Protein AF-A0A3B1CJ44-F1 (afdb_monomer)

InterPro domains:
  IPR013783 Immunoglobulin-like fold [G3DSA:2.60.40.10] (118-222)
  IPR044060 Bacterial repeat domain [PF18998] (44-96)

Mean predicted aligned error: 12.23 Å

Structure (mmCIF, N/CA/C/O backbone):
data_AF-A0A3B1CJ44-F1
#
_entry.id   AF-A0A3B1CJ44-F1
#
loop_
_atom_site.group_PDB
_atom_site.id
_atom_site.type_symbol
_atom_site.label_atom_id
_atom_site.label_alt_id
_atom_site.label_comp_id
_atom_site.label_asym_id
_atom_site.label_entity_id
_atom_site.label_seq_id
_atom_site.pdbx_PDB_ins_code
_atom_site.Cartn_x
_atom_site.Cartn_y
_atom_site.Cartn_z
_atom_site.occupancy
_atom_site.B_iso_or_equiv
_atom_site.auth_seq_id
_atom_site.auth_comp_id
_atom_site.auth_asym_id
_atom_site.auth_atom_id
_atom_site.pdbx_PDB_model_num
ATOM 1 N N . GLN A 1 1 ? -33.965 -3.653 59.879 1.00 39.56 1 GLN A N 1
ATOM 2 C CA . GLN A 1 1 ? -32.856 -4.082 59.003 1.00 39.56 1 GLN A CA 1
ATOM 3 C C . GLN A 1 1 ? -33.284 -3.795 57.573 1.00 39.56 1 GLN A C 1
ATOM 5 O O . GLN A 1 1 ? -34.160 -4.483 57.075 1.00 39.56 1 GLN A O 1
ATOM 10 N N . SER A 1 2 ? -32.784 -2.712 56.972 1.00 43.62 2 SER A N 1
ATOM 11 C CA . SER A 1 2 ? -33.060 -2.394 55.565 1.00 43.62 2 SER A CA 1
ATOM 12 C C . SER A 1 2 ? -31.973 -3.060 54.728 1.00 43.62 2 SER A C 1
ATOM 14 O O . SER A 1 2 ? -30.803 -2.689 54.828 1.00 43.62 2 SER A O 1
ATOM 16 N N . GLY A 1 3 ? -32.342 -4.124 54.016 1.00 46.47 3 GLY A N 1
ATOM 17 C CA . GLY A 1 3 ? -31.442 -4.881 53.154 1.00 46.47 3 GLY A CA 1
ATOM 18 C C . GLY A 1 3 ? -31.042 -4.044 51.945 1.00 46.47 3 GLY A C 1
ATOM 19 O O . GLY A 1 3 ? -31.885 -3.639 51.149 1.00 46.47 3 GLY A O 1
ATOM 20 N N . ARG A 1 4 ? -29.743 -3.778 51.817 1.00 55.06 4 ARG A N 1
ATOM 21 C CA . ARG A 1 4 ? -29.135 -3.150 50.646 1.00 55.06 4 ARG A CA 1
ATOM 22 C C . ARG A 1 4 ? -29.151 -4.173 49.509 1.00 55.06 4 ARG A C 1
ATOM 24 O O . ARG A 1 4 ? -28.394 -5.137 49.547 1.00 55.06 4 ARG A O 1
ATOM 31 N N . VAL A 1 5 ? -30.016 -3.976 48.518 1.00 53.38 5 VAL A N 1
ATOM 32 C CA . VAL A 1 5 ? -29.935 -4.704 47.247 1.00 53.38 5 VAL A CA 1
ATOM 33 C C . VAL A 1 5 ? -28.722 -4.154 46.501 1.00 53.38 5 VAL A C 1
ATOM 35 O O . VAL A 1 5 ? -28.763 -3.061 45.943 1.00 53.38 5 VAL A O 1
ATOM 38 N N . THR A 1 6 ? -27.605 -4.873 46.541 1.00 46.94 6 THR A N 1
ATOM 39 C CA . THR A 1 6 ? -26.512 -4.682 45.585 1.00 46.94 6 THR A CA 1
ATOM 40 C C . THR A 1 6 ? -26.915 -5.367 44.286 1.00 46.94 6 THR A C 1
ATOM 42 O O . THR A 1 6 ? -26.802 -6.584 44.170 1.00 46.94 6 THR A O 1
ATOM 45 N N . ALA A 1 7 ? -27.416 -4.593 43.323 1.00 52.25 7 ALA A N 1
ATOM 46 C CA . ALA A 1 7 ? -27.489 -5.044 41.942 1.00 52.25 7 ALA A CA 1
ATOM 47 C C . ALA A 1 7 ? -26.049 -5.210 41.434 1.00 52.25 7 ALA A C 1
ATOM 49 O O . ALA A 1 7 ? -25.320 -4.228 41.302 1.00 52.25 7 ALA A O 1
ATOM 50 N N . SER A 1 8 ? -25.613 -6.449 41.201 1.00 56.91 8 SER A N 1
ATOM 51 C CA . SER A 1 8 ? -24.412 -6.700 40.410 1.00 56.91 8 SER A CA 1
ATOM 52 C C . SER A 1 8 ? -24.782 -6.473 38.948 1.00 56.91 8 SER A C 1
ATOM 54 O O . SER A 1 8 ? -25.264 -7.384 38.275 1.00 56.91 8 SER A O 1
ATOM 56 N N . SER A 1 9 ? -24.611 -5.246 38.466 1.00 55.91 9 SER A N 1
ATOM 57 C CA . SER A 1 9 ? -24.587 -4.990 37.029 1.00 55.91 9 SER A CA 1
ATOM 58 C C . SER A 1 9 ? -23.389 -5.750 36.468 1.00 55.91 9 SER A C 1
ATOM 60 O O . SER A 1 9 ? -22.251 -5.315 36.627 1.00 55.91 9 SER A O 1
ATOM 62 N N . GLY A 1 10 ? -23.624 -6.932 35.897 1.00 60.50 10 GLY A N 1
ATOM 63 C CA . GLY A 1 10 ? -22.617 -7.604 35.088 1.00 60.50 10 GLY A CA 1
ATOM 64 C C . GLY A 1 10 ? -22.357 -6.715 33.882 1.00 60.50 10 GLY A C 1
ATOM 65 O O . GLY A 1 10 ? -23.207 -6.615 33.006 1.00 60.50 10 GLY A O 1
ATOM 66 N N . SER A 1 11 ? -21.241 -5.992 33.883 1.00 74.62 11 SER A N 1
ATOM 67 C CA . SER A 1 11 ? -20.819 -5.207 32.730 1.00 74.62 11 SER A CA 1
ATOM 68 C C . SER A 1 11 ? -20.394 -6.177 31.631 1.00 74.62 11 SER A C 1
ATOM 70 O O . SER A 1 11 ? -19.343 -6.809 31.753 1.00 74.62 11 SER A O 1
ATOM 72 N N . THR A 1 12 ? -21.214 -6.323 30.591 1.00 92.56 12 THR A N 1
ATOM 73 C CA . THR A 1 12 ? -20.809 -7.006 29.358 1.00 92.56 12 THR A CA 1
ATOM 74 C C . THR A 1 12 ? -19.653 -6.231 28.732 1.00 92.56 12 THR A C 1
ATOM 76 O O . THR A 1 12 ? -19.634 -4.999 28.769 1.00 92.56 12 THR A O 1
ATOM 79 N N . SER A 1 13 ? -18.664 -6.941 28.203 1.00 95.31 13 SER A N 1
ATOM 80 C CA . SER A 1 13 ? -17.497 -6.350 27.563 1.00 95.31 13 SER A CA 1
ATOM 81 C C . SER A 1 13 ? -17.097 -7.151 26.334 1.00 95.31 13 SER A C 1
ATOM 83 O O . SER A 1 13 ? -17.364 -8.352 26.253 1.00 95.31 13 SER A O 1
ATOM 85 N N . HIS A 1 14 ? -16.449 -6.475 25.390 1.00 97.62 14 HIS A N 1
ATOM 86 C CA . HIS A 1 14 ? -16.033 -7.052 24.120 1.00 97.62 14 HIS A CA 1
ATOM 87 C C . HIS A 1 14 ? -14.561 -6.788 23.847 1.00 97.62 14 HIS A C 1
ATOM 89 O O . HIS A 1 14 ? -14.002 -5.777 24.279 1.00 97.62 14 HIS A O 1
ATOM 95 N N . THR A 1 15 ? -13.937 -7.710 23.122 1.00 98.00 15 THR A N 1
ATOM 96 C CA . THR A 1 15 ? -12.524 -7.628 22.754 1.00 98.00 15 THR A CA 1
ATOM 97 C C . THR A 1 15 ? -12.365 -6.971 21.390 1.00 98.00 15 THR A C 1
ATOM 99 O O . THR A 1 15 ? -13.016 -7.362 20.425 1.00 98.00 15 THR A O 1
ATOM 102 N N . LEU A 1 16 ? -11.458 -6.002 21.327 1.00 98.12 16 LEU A N 1
ATOM 103 C CA . LEU A 1 16 ? -10.920 -5.432 20.101 1.00 98.12 16 LEU A CA 1
ATOM 104 C C . LEU A 1 16 ? -9.515 -5.998 19.881 1.00 98.12 16 LEU A C 1
ATOM 106 O O . LEU A 1 16 ? -8.697 -6.003 20.810 1.00 98.12 16 LEU A O 1
ATOM 110 N N . VAL A 1 17 ? -9.230 -6.459 18.665 1.00 97.81 17 VAL A N 1
ATOM 111 C CA . VAL A 1 17 ? -7.896 -6.901 18.240 1.00 97.81 17 VAL A CA 1
ATOM 112 C C . VAL A 1 17 ? -7.436 -6.081 17.044 1.00 97.81 17 VAL A C 1
ATOM 114 O O . VAL A 1 17 ? -8.192 -5.846 16.106 1.00 97.81 17 VAL A O 1
ATOM 117 N N . VAL A 1 18 ? -6.178 -5.648 17.084 1.00 95.44 18 VAL A N 1
ATOM 118 C CA . VAL A 1 18 ? -5.533 -4.888 16.017 1.00 95.44 18 VAL A CA 1
ATOM 119 C C . VAL A 1 18 ? -4.382 -5.703 15.444 1.00 95.44 18 VAL A C 1
ATOM 121 O O . VAL A 1 18 ? -3.447 -6.065 16.161 1.00 95.44 18 VAL A O 1
ATOM 124 N N . TYR A 1 19 ? -4.421 -5.956 14.139 1.00 89.00 19 TYR A N 1
ATOM 125 C CA . TYR A 1 19 ? -3.345 -6.629 13.415 1.00 89.00 19 TYR A CA 1
ATOM 126 C C . TYR A 1 19 ? -2.570 -5.599 12.600 1.00 89.00 19 TYR A C 1
ATOM 128 O O . TYR A 1 19 ? -3.164 -4.761 11.939 1.00 89.00 19 TYR A O 1
ATOM 136 N N . LYS A 1 20 ? -1.238 -5.636 12.619 1.00 83.88 20 LYS A N 1
ATOM 137 C CA . LYS A 1 20 ? -0.429 -4.820 11.700 1.00 83.88 20 LYS A CA 1
ATOM 138 C C . LYS A 1 20 ? -0.019 -5.682 10.512 1.00 83.88 20 LYS A C 1
ATOM 140 O O . LYS A 1 20 ? 0.587 -6.729 10.719 1.00 83.88 20 LYS A O 1
ATOM 145 N N . THR A 1 21 ? -0.330 -5.234 9.305 1.00 75.19 21 THR A N 1
ATOM 146 C CA . THR A 1 21 ? -0.076 -5.920 8.027 1.00 75.19 21 THR A CA 1
ATOM 147 C C . THR A 1 21 ? 0.657 -4.972 7.057 1.00 75.19 21 THR A C 1
ATOM 149 O O . THR A 1 21 ? 0.839 -3.791 7.365 1.00 75.19 21 THR A O 1
ATOM 152 N N . GLY A 1 22 ? 1.153 -5.466 5.915 1.00 67.56 22 GLY A N 1
ATOM 153 C CA . GLY A 1 22 ? 1.905 -4.656 4.937 1.00 67.56 22 GLY A CA 1
ATOM 154 C C . GLY A 1 22 ? 3.070 -5.398 4.272 1.00 67.56 22 GLY A C 1
ATOM 155 O O . GLY A 1 22 ? 3.172 -6.616 4.413 1.00 67.56 22 GLY A O 1
ATOM 156 N N . ALA A 1 23 ? 3.932 -4.667 3.554 1.00 59.03 23 ALA A N 1
ATOM 157 C CA . ALA A 1 23 ? 5.157 -5.205 2.939 1.00 59.03 23 ALA A CA 1
ATOM 158 C C . ALA A 1 23 ? 6.295 -5.398 3.960 1.00 59.03 23 ALA A C 1
ATOM 160 O O . ALA A 1 23 ? 6.280 -4.787 5.030 1.00 59.03 23 ALA A O 1
ATOM 161 N N . ASP A 1 24 ? 7.268 -6.250 3.619 1.00 55.50 24 ASP A N 1
ATOM 162 C CA . ASP A 1 24 ? 8.391 -6.640 4.481 1.00 55.50 24 ASP A CA 1
ATOM 163 C C . ASP A 1 24 ? 9.300 -5.444 4.861 1.00 55.50 24 ASP A C 1
ATOM 165 O O . ASP A 1 24 ? 9.643 -4.644 3.987 1.00 55.50 24 ASP A O 1
ATOM 169 N N . PRO A 1 25 ? 9.710 -5.314 6.139 1.00 52.69 25 PRO A N 1
ATOM 170 C CA . PRO A 1 25 ? 9.218 -6.073 7.284 1.00 52.69 25 PRO A CA 1
ATOM 171 C C . PRO A 1 25 ? 7.948 -5.420 7.827 1.00 52.69 25 PRO A C 1
ATOM 173 O O . PRO A 1 25 ? 7.979 -4.385 8.505 1.00 52.69 25 PRO A O 1
ATOM 176 N N . ALA A 1 26 ? 6.812 -6.068 7.561 1.00 56.41 26 ALA A N 1
ATOM 177 C CA . ALA A 1 26 ? 5.507 -5.680 8.069 1.00 56.41 26 ALA A CA 1
ATOM 178 C C . ALA A 1 26 ? 5.573 -5.689 9.596 1.00 56.41 26 ALA A C 1
ATOM 180 O O . ALA A 1 26 ? 5.629 -6.741 10.233 1.00 56.41 26 ALA A O 1
ATOM 181 N N . GLY A 1 27 ? 5.664 -4.511 10.211 1.00 57.25 27 GLY A N 1
ATOM 182 C CA . GLY A 1 27 ? 6.077 -4.515 11.609 1.00 57.25 27 GLY A CA 1
ATOM 183 C C . GLY A 1 27 ? 6.256 -3.181 12.299 1.00 57.25 27 GLY A C 1
ATOM 184 O O . GLY A 1 27 ? 6.140 -3.167 13.523 1.00 57.25 27 GLY A O 1
ATOM 185 N N . MET A 1 28 ? 6.455 -2.066 11.592 1.00 65.69 28 MET A N 1
ATOM 186 C CA . MET A 1 28 ? 7.045 -0.898 12.258 1.00 65.69 28 MET A CA 1
ATOM 187 C C . MET A 1 28 ? 6.182 0.372 12.395 1.00 65.69 28 MET A C 1
ATOM 189 O O . MET A 1 28 ? 6.685 1.360 12.923 1.00 65.69 28 MET A O 1
ATOM 193 N N . GLY A 1 29 ? 4.899 0.349 12.018 1.00 74.69 29 GLY A N 1
ATOM 194 C CA . GLY A 1 29 ? 3.916 1.402 12.337 1.00 74.69 29 GLY A CA 1
ATOM 195 C C . GLY A 1 29 ? 3.380 1.344 13.779 1.00 74.69 29 GLY A C 1
ATOM 196 O O . GLY A 1 29 ? 3.477 0.300 14.434 1.00 74.69 29 GLY A O 1
ATOM 197 N N . TYR A 1 30 ? 2.781 2.438 14.267 1.00 89.75 30 TYR A N 1
ATOM 198 C CA . TYR A 1 30 ? 2.200 2.523 15.616 1.00 89.75 30 TYR A CA 1
ATOM 199 C C . TYR A 1 30 ? 0.690 2.773 15.570 1.00 89.75 30 TYR A C 1
ATOM 201 O O . TYR A 1 30 ? 0.230 3.641 14.832 1.00 89.75 30 TYR A O 1
ATOM 209 N N . VAL A 1 31 ? -0.080 2.034 16.374 1.00 94.38 31 VAL A N 1
ATOM 210 C CA . VAL A 1 31 ? -1.541 2.195 16.488 1.00 94.38 31 VAL A CA 1
ATOM 211 C C . VAL A 1 31 ? -1.932 2.313 17.954 1.00 94.38 31 VAL A C 1
ATOM 213 O O . VAL A 1 31 ? -1.477 1.518 18.774 1.00 94.38 31 VAL A O 1
ATOM 216 N N . TYR A 1 32 ? -2.787 3.275 18.288 1.00 96.62 32 TYR A N 1
ATOM 217 C CA . TYR A 1 32 ? -3.292 3.474 19.648 1.00 96.62 32 TYR A CA 1
ATOM 218 C C . TYR A 1 32 ? -4.785 3.796 19.664 1.00 96.62 32 TYR A C 1
ATOM 220 O O . TYR A 1 32 ? -5.337 4.171 18.632 1.00 96.62 32 TYR A O 1
ATOM 228 N N . SER A 1 33 ? -5.430 3.648 20.826 1.00 98.06 33 SER A N 1
ATOM 229 C CA . SER A 1 33 ? -6.864 3.915 20.995 1.00 98.06 33 SER A CA 1
ATOM 230 C C . SER A 1 33 ? -7.200 4.982 22.039 1.00 98.06 33 SER A C 1
ATOM 232 O O . SER A 1 33 ? -6.456 5.187 23.000 1.00 98.06 33 SER A O 1
ATOM 234 N N . GLU A 1 34 ? -8.387 5.572 21.899 1.00 97.62 34 GLU A N 1
ATOM 235 C CA . GLU A 1 34 ? -9.104 6.335 22.925 1.00 97.62 34 GLU A CA 1
ATOM 236 C C . GLU A 1 34 ? -10.543 5.788 23.066 1.00 97.62 34 GLU A C 1
ATOM 238 O O . GLU A 1 34 ? -11.263 5.791 22.071 1.00 97.62 34 GLU A O 1
ATOM 243 N N . PRO A 1 35 ? -10.991 5.317 24.252 1.00 97.75 35 PRO A N 1
ATOM 244 C CA . PRO A 1 35 ? -10.241 5.171 25.501 1.00 97.75 35 PRO A CA 1
ATOM 245 C C . PRO A 1 35 ? -8.977 4.310 25.367 1.00 97.75 35 PRO A C 1
ATOM 247 O O . PRO A 1 35 ? -8.865 3.460 24.482 1.00 97.75 35 PRO A O 1
ATOM 250 N N . ALA A 1 36 ? -8.009 4.548 26.254 1.00 97.38 36 ALA A N 1
ATOM 251 C CA . ALA A 1 36 ? -6.733 3.844 26.223 1.00 97.38 36 ALA A CA 1
ATOM 252 C C . ALA A 1 36 ? -6.927 2.334 26.442 1.00 97.38 36 ALA A C 1
ATOM 254 O O . ALA A 1 36 ? -7.598 1.910 27.382 1.00 97.38 36 ALA A O 1
ATOM 255 N N . GLY A 1 37 ? -6.303 1.532 25.583 1.00 95.88 37 GLY A N 1
ATOM 256 C CA . GLY A 1 37 ? -6.328 0.070 25.655 1.00 95.88 37 GLY A CA 1
ATOM 257 C C . GLY A 1 37 ? -5.464 -0.570 24.572 1.00 95.88 37 GLY A C 1
ATOM 258 O O . GLY A 1 37 ? -4.745 -1.527 24.846 1.00 95.88 37 GLY A O 1
ATOM 259 N N . ILE A 1 38 ? -5.449 0.019 23.374 1.00 97.88 38 ILE A N 1
ATOM 260 C CA . ILE A 1 38 ? -4.556 -0.360 22.278 1.00 97.88 38 ILE A CA 1
ATOM 261 C C . ILE A 1 38 ? -3.319 0.548 22.263 1.00 97.88 38 ILE A C 1
ATOM 263 O O . ILE A 1 38 ? -3.419 1.765 22.412 1.00 97.88 38 ILE A O 1
ATOM 267 N N . SER A 1 39 ? -2.150 -0.062 22.073 1.00 95.50 39 SER A N 1
ATOM 268 C CA . SER A 1 39 ? -0.835 0.567 21.893 1.00 95.50 39 SER A CA 1
ATOM 269 C C . SER A 1 39 ? 0.081 -0.403 21.125 1.00 95.50 39 SER A C 1
ATOM 271 O O . SER A 1 39 ? 1.057 -0.926 21.664 1.00 95.50 39 SER A O 1
ATOM 273 N N . CYS A 1 40 ? -0.274 -0.732 19.882 1.00 92.00 40 CYS A N 1
ATOM 274 C CA . CYS A 1 40 ? 0.497 -1.608 18.995 1.00 92.00 40 CYS A CA 1
ATOM 275 C C . CYS A 1 40 ? 1.786 -0.927 18.525 1.00 92.00 40 CYS A C 1
ATOM 277 O O . CYS A 1 40 ? 1.706 0.201 18.042 1.00 92.00 40 CYS A O 1
ATOM 279 N N . PRO A 1 41 ? 2.957 -1.597 18.569 1.00 88.50 41 PRO A N 1
ATOM 280 C CA . PRO A 1 41 ? 3.152 -3.053 18.668 1.00 88.50 41 PRO A CA 1
ATOM 281 C C . PRO A 1 41 ? 3.139 -3.666 20.083 1.00 88.50 41 PRO A C 1
ATOM 283 O O . PRO A 1 41 ? 3.288 -4.876 20.193 1.00 88.50 41 PRO A O 1
ATOM 286 N N . GLY A 1 42 ? 2.985 -2.885 21.153 1.00 90.88 42 GLY A N 1
ATOM 287 C CA . GLY A 1 42 ? 2.991 -3.395 22.530 1.00 90.88 42 GLY A CA 1
ATOM 288 C C . GLY A 1 42 ? 1.712 -4.148 22.915 1.00 90.88 42 GLY A C 1
ATOM 289 O O . GLY A 1 42 ? 1.730 -5.360 23.097 1.00 90.88 42 GLY A O 1
ATOM 290 N N . ALA A 1 43 ? 0.598 -3.428 23.053 1.00 95.06 43 ALA A N 1
ATOM 291 C CA . ALA A 1 43 ? -0.705 -3.993 23.405 1.00 95.06 43 ALA A CA 1
ATOM 292 C C . ALA A 1 43 ? -1.653 -3.913 22.202 1.00 95.06 43 ALA A C 1
ATOM 294 O O . ALA A 1 43 ? -2.218 -2.860 21.923 1.00 95.06 43 ALA A O 1
ATOM 295 N N . CYS A 1 44 ? -1.809 -5.022 21.478 1.00 95.56 44 CYS A N 1
ATOM 296 C CA . CYS A 1 44 ? -2.648 -5.101 20.276 1.00 95.56 44 CYS A CA 1
ATOM 297 C C . CYS A 1 44 ? -4.028 -5.714 20.496 1.00 95.56 44 CYS A C 1
ATOM 299 O O . CYS A 1 44 ? -4.774 -5.933 19.547 1.00 95.56 44 CYS A O 1
ATOM 301 N N . SER A 1 45 ? -4.379 -5.986 21.746 1.00 97.69 45 SER A N 1
ATOM 302 C CA . SER A 1 45 ? -5.700 -6.458 22.118 1.00 97.69 45 SER A CA 1
ATOM 303 C C . SER A 1 45 ? -6.102 -5.834 23.442 1.00 97.69 45 SER A C 1
ATOM 305 O O . SER A 1 45 ? -5.284 -5.743 24.361 1.00 97.69 45 SER A O 1
ATOM 307 N N . ALA A 1 46 ? -7.353 -5.398 23.525 1.00 97.88 46 ALA A N 1
ATOM 308 C CA . ALA A 1 46 ? -7.934 -4.850 24.736 1.00 97.88 46 ALA A CA 1
ATOM 309 C C . ALA A 1 46 ? -9.431 -5.144 24.802 1.00 97.88 46 ALA A C 1
ATOM 311 O O . ALA A 1 46 ? -10.086 -5.373 23.785 1.00 97.88 46 ALA A O 1
ATOM 312 N N . THR A 1 47 ? -9.965 -5.122 26.019 1.00 97.88 47 THR A N 1
ATOM 313 C CA . THR A 1 47 ? -11.386 -5.335 26.283 1.00 97.88 47 THR A CA 1
ATOM 314 C C . THR A 1 47 ? -12.013 -4.030 26.748 1.00 97.88 47 THR A C 1
ATOM 316 O O . THR A 1 47 ? -11.514 -3.392 27.675 1.00 97.88 47 THR A O 1
ATOM 319 N N . PHE A 1 48 ? -13.125 -3.662 26.124 1.00 96.88 48 PHE A N 1
ATOM 320 C CA . PHE A 1 48 ? -13.887 -2.448 26.409 1.00 96.88 48 PHE A CA 1
ATOM 321 C C . PHE A 1 48 ? -15.319 -2.822 26.801 1.00 96.88 48 PHE A C 1
ATOM 323 O O . PHE A 1 48 ? -15.803 -3.893 26.436 1.00 96.88 48 PHE A O 1
ATOM 330 N N . ALA A 1 49 ? -15.999 -1.977 27.577 1.00 97.38 49 ALA A N 1
ATOM 331 C CA . ALA A 1 49 ? -17.385 -2.242 27.961 1.00 97.38 49 ALA A CA 1
ATOM 332 C C . ALA A 1 49 ? -18.310 -2.197 26.733 1.00 97.38 49 ALA A C 1
ATOM 334 O O . ALA A 1 49 ? -18.051 -1.448 25.789 1.00 97.38 49 ALA A O 1
ATOM 335 N N . ASP A 1 50 ? -19.390 -2.971 26.762 1.00 97.00 50 ASP A N 1
ATOM 336 C CA . ASP A 1 50 ? -20.438 -2.931 25.742 1.00 97.00 50 ASP A CA 1
ATOM 337 C C . ASP A 1 50 ? -20.962 -1.501 25.522 1.00 97.00 50 ASP A C 1
ATOM 339 O O . ASP A 1 50 ? -21.169 -0.745 26.475 1.00 97.00 50 ASP A O 1
ATOM 343 N N . GLY A 1 51 ? -21.097 -1.111 24.255 1.00 96.38 51 GLY A N 1
ATOM 344 C CA . GLY A 1 51 ? -21.481 0.233 23.829 1.00 96.38 51 GLY A CA 1
ATOM 345 C C . GLY A 1 51 ? -20.380 1.292 23.930 1.00 96.38 51 GLY A C 1
ATOM 346 O O . GLY A 1 51 ? -20.638 2.447 23.598 1.00 96.38 51 GLY A O 1
ATOM 347 N N . THR A 1 52 ? -19.161 0.952 24.369 1.00 97.69 52 THR A N 1
ATOM 348 C CA . THR A 1 52 ? -18.054 1.926 24.392 1.00 97.69 52 THR A CA 1
ATOM 349 C C . THR A 1 52 ? -17.676 2.323 22.972 1.00 97.69 52 THR A C 1
ATOM 351 O O . THR A 1 52 ? -17.417 1.461 22.137 1.00 97.69 52 THR A O 1
ATOM 354 N N . GLU A 1 53 ? -17.587 3.622 22.710 1.00 98.06 53 GLU A N 1
ATOM 355 C CA . GLU A 1 53 ? -16.997 4.132 21.476 1.00 98.06 53 GLU A CA 1
ATOM 356 C C . GLU A 1 53 ? -15.468 4.164 21.610 1.00 98.06 53 GLU A C 1
ATOM 358 O O . GLU A 1 53 ? -14.937 4.734 22.564 1.00 98.06 53 GLU A O 1
ATOM 363 N N . VAL A 1 54 ? -14.764 3.518 20.682 1.00 98.25 54 VAL A N 1
ATOM 364 C CA . VAL A 1 54 ? -13.303 3.419 20.636 1.00 98.25 54 VAL A CA 1
ATOM 365 C C . VAL A 1 54 ? -12.808 4.045 19.340 1.00 98.25 54 VAL A C 1
ATOM 367 O O . VAL A 1 54 ? -13.148 3.589 18.252 1.00 98.25 54 VAL A O 1
ATOM 370 N N . SER A 1 55 ? -11.969 5.067 19.458 1.00 98.12 55 SER A N 1
ATOM 371 C CA . SER A 1 55 ? -11.269 5.698 18.340 1.00 98.12 55 SER A CA 1
ATOM 372 C C . SER A 1 55 ? -9.856 5.141 18.226 1.00 98.12 55 SER A C 1
ATOM 374 O O . SER A 1 55 ? -9.074 5.263 19.165 1.00 98.12 55 SER A O 1
ATOM 376 N N . LEU A 1 56 ? -9.516 4.542 17.088 1.00 97.88 56 LEU A N 1
ATOM 377 C CA . LEU A 1 56 ? -8.181 4.071 16.735 1.00 97.88 56 LEU A CA 1
ATOM 378 C C . LEU A 1 56 ? -7.456 5.093 15.859 1.00 97.88 56 LEU A C 1
ATOM 380 O O . LEU A 1 56 ? -8.003 5.623 14.892 1.00 97.88 56 LEU A O 1
ATOM 384 N N . TYR A 1 57 ? -6.182 5.300 16.166 1.00 95.75 57 TYR A N 1
ATOM 385 C CA . TYR A 1 57 ? -5.294 6.219 15.471 1.00 95.75 57 TYR A CA 1
ATOM 386 C C . TYR A 1 57 ? -4.033 5.487 15.027 1.00 95.75 57 TYR A C 1
ATOM 388 O O . TYR A 1 57 ? -3.443 4.740 15.808 1.00 95.75 57 TYR A O 1
ATOM 396 N N . ALA A 1 58 ? -3.583 5.747 13.802 1.00 91.81 58 ALA A N 1
ATOM 397 C CA . ALA A 1 58 ? -2.332 5.228 13.265 1.00 91.81 58 ALA A CA 1
ATOM 398 C C . ALA A 1 58 ? -1.285 6.347 13.152 1.00 91.81 58 ALA A C 1
ATOM 400 O O . ALA A 1 58 ? -1.608 7.489 12.830 1.00 91.81 58 ALA A O 1
ATOM 401 N N . LYS A 1 59 ? -0.020 6.024 13.427 1.00 88.81 59 LYS A N 1
ATOM 402 C CA . LYS A 1 59 ? 1.128 6.933 13.330 1.00 88.81 59 LYS A CA 1
ATOM 403 C C . LYS A 1 59 ? 2.219 6.322 12.460 1.00 88.81 59 LYS A C 1
ATOM 405 O O . LYS A 1 59 ? 2.555 5.146 12.610 1.00 88.81 59 LYS A O 1
ATOM 410 N N . ASN A 1 60 ? 2.797 7.163 11.605 1.00 85.75 60 ASN A N 1
ATOM 411 C CA . ASN A 1 60 ? 3.968 6.831 10.801 1.00 85.75 60 ASN A CA 1
ATOM 412 C C . ASN A 1 60 ? 5.186 6.725 11.726 1.00 85.75 60 ASN A C 1
ATOM 414 O O . ASN A 1 60 ? 5.510 7.676 12.440 1.00 85.75 60 ASN A O 1
ATOM 418 N N . THR A 1 61 ? 5.850 5.575 11.734 1.00 82.81 61 THR A N 1
ATOM 419 C CA . THR A 1 61 ? 7.031 5.314 12.565 1.00 82.81 61 THR A CA 1
ATOM 420 C C . THR A 1 61 ? 7.993 4.398 11.821 1.00 82.81 61 THR A C 1
ATOM 422 O O . THR A 1 61 ? 7.566 3.611 10.982 1.00 82.81 61 THR A O 1
ATOM 425 N N . ASN A 1 62 ? 9.292 4.495 12.135 1.00 75.81 62 ASN A N 1
ATOM 426 C CA . ASN A 1 62 ? 10.344 3.618 11.600 1.00 75.81 62 ASN A CA 1
ATOM 427 C C . ASN A 1 62 ? 10.392 3.552 10.062 1.00 75.81 62 ASN A C 1
ATOM 429 O O . ASN A 1 62 ? 10.540 2.478 9.488 1.00 75.81 62 ASN A O 1
ATOM 433 N N . GLY A 1 63 ? 10.205 4.693 9.394 1.00 72.62 63 GLY A N 1
ATOM 434 C CA . GLY A 1 63 ? 10.196 4.735 7.932 1.00 72.62 63 GLY A CA 1
ATOM 435 C C . GLY A 1 63 ? 9.020 3.986 7.305 1.00 72.62 63 GLY A C 1
ATOM 436 O O . GLY A 1 63 ? 9.111 3.616 6.148 1.00 72.62 63 GLY A O 1
ATOM 437 N N . MET A 1 64 ? 7.933 3.754 8.046 1.00 77.56 64 MET A N 1
ATOM 438 C CA . MET A 1 64 ? 6.680 3.212 7.528 1.00 77.56 64 MET A CA 1
ATOM 439 C C . MET A 1 64 ? 5.579 4.259 7.654 1.00 77.56 64 MET A C 1
ATOM 441 O O . MET A 1 64 ? 5.479 4.951 8.672 1.00 77.56 64 MET A O 1
ATOM 445 N N . GLU A 1 65 ? 4.706 4.335 6.658 1.00 79.44 65 GLU A N 1
ATOM 446 C CA . GLU A 1 65 ? 3.530 5.192 6.685 1.00 79.44 65 GLU A CA 1
ATOM 447 C C . GLU A 1 65 ? 2.245 4.388 6.760 1.00 79.44 65 GLU A C 1
ATOM 449 O O . GLU A 1 65 ? 2.122 3.315 6.165 1.00 79.44 65 GLU A O 1
ATOM 454 N N . PHE A 1 66 ? 1.276 4.942 7.483 1.00 82.75 66 PHE A N 1
ATOM 455 C CA . PHE A 1 66 ? -0.072 4.414 7.535 1.00 82.75 66 PHE A CA 1
ATOM 456 C C . PHE A 1 66 ? -0.698 4.427 6.140 1.00 82.75 66 PHE A C 1
ATOM 458 O O . PHE A 1 66 ? -0.759 5.468 5.468 1.00 82.75 66 PHE A O 1
ATOM 465 N N . PHE A 1 67 ? -1.175 3.259 5.725 1.00 76.75 67 PHE A N 1
ATOM 466 C CA . PHE A 1 67 ? -1.846 3.077 4.453 1.00 76.75 67 PHE A CA 1
ATOM 467 C C . PHE A 1 67 ? -3.360 3.114 4.630 1.00 76.75 67 PHE A C 1
ATOM 469 O O . PHE A 1 67 ? -4.003 4.033 4.128 1.00 76.75 67 PHE A O 1
ATOM 476 N N . ARG A 1 68 ? -3.925 2.161 5.379 1.00 78.31 68 ARG A N 1
ATOM 477 C CA . ARG A 1 68 ? -5.372 2.074 5.607 1.00 78.31 68 ARG A CA 1
ATOM 478 C C . ARG A 1 68 ? -5.738 1.179 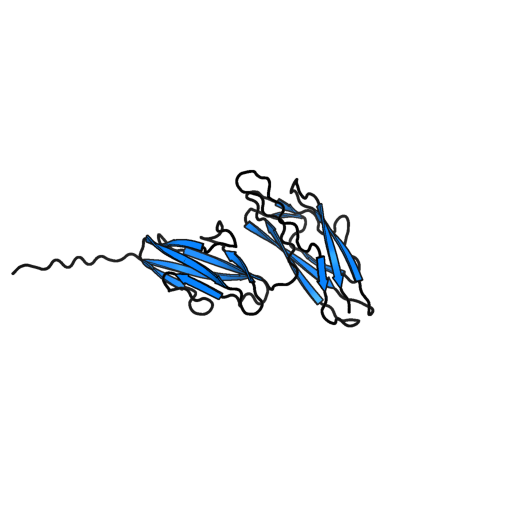6.779 1.00 78.31 68 ARG A C 1
ATOM 480 O O . ARG A 1 68 ? -4.946 0.345 7.227 1.00 78.31 68 ARG A O 1
ATOM 487 N N . TRP A 1 69 ? -6.980 1.349 7.208 1.00 87.81 69 TRP A N 1
ATOM 488 C CA . TRP A 1 69 ? -7.683 0.419 8.070 1.00 87.81 69 TRP A CA 1
ATOM 489 C C . TRP A 1 69 ? -8.361 -0.679 7.236 1.00 87.81 69 TRP A C 1
ATOM 491 O O . TRP A 1 69 ? -8.734 -0.462 6.082 1.00 87.81 69 TRP A O 1
ATOM 501 N N . GLU A 1 70 ? -8.530 -1.855 7.827 1.00 84.69 70 GLU A N 1
ATOM 502 C CA . GLU A 1 70 ? -9.251 -2.994 7.256 1.00 84.69 70 GLU A CA 1
ATOM 503 C C . GLU A 1 70 ? -10.209 -3.591 8.304 1.00 84.69 70 GLU A C 1
ATOM 505 O O . GLU A 1 70 ? -10.327 -3.077 9.421 1.00 84.69 70 GLU A O 1
ATOM 510 N N . GLY A 1 71 ? -10.890 -4.689 7.960 1.00 90.88 71 GLY A N 1
ATOM 511 C CA . GLY A 1 71 ? -11.800 -5.384 8.875 1.00 90.88 71 GLY A CA 1
ATOM 512 C C . GLY A 1 71 ? -12.983 -4.503 9.272 1.00 90.88 71 GLY A C 1
ATOM 513 O O . GLY A 1 71 ? -13.601 -3.877 8.410 1.00 90.88 71 GLY A O 1
ATOM 514 N N . ASP A 1 72 ? -13.258 -4.398 10.573 1.00 92.81 72 ASP A N 1
ATOM 515 C CA . ASP A 1 72 ? -14.336 -3.554 11.117 1.00 92.81 72 ASP A CA 1
ATOM 516 C C . ASP A 1 72 ? -14.177 -2.052 10.801 1.00 92.81 72 ASP A C 1
ATOM 518 O O . ASP A 1 72 ? -15.101 -1.270 11.013 1.00 92.81 72 ASP A O 1
ATOM 522 N N . 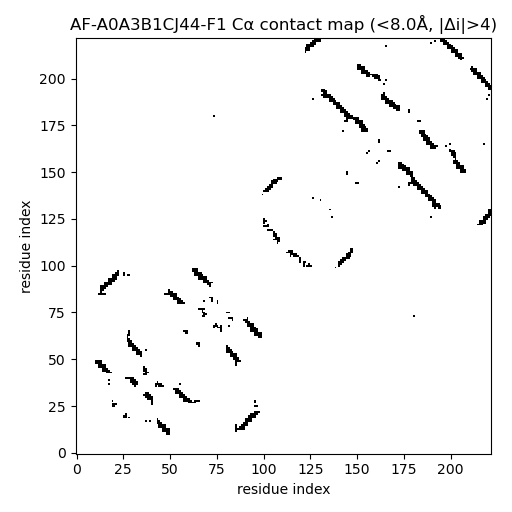CYS A 1 73 ? -13.021 -1.645 10.273 1.00 93.31 73 CYS A N 1
ATOM 523 C CA . CYS A 1 73 ? -12.703 -0.276 9.885 1.00 93.31 73 CYS A CA 1
ATOM 524 C C . CYS A 1 73 ? -12.490 -0.096 8.370 1.00 93.31 73 CYS A C 1
ATOM 526 O O . CYS A 1 73 ? -11.957 0.933 7.956 1.00 93.31 73 CYS A O 1
ATOM 528 N N . ALA A 1 74 ? -12.851 -1.076 7.535 1.00 83.06 74 ALA A N 1
ATOM 529 C CA . ALA A 1 74 ? -12.505 -1.073 6.108 1.00 83.06 74 ALA A CA 1
ATOM 530 C C . ALA A 1 74 ? -13.057 0.128 5.313 1.00 83.06 74 ALA A C 1
ATOM 532 O O . ALA A 1 74 ? -12.428 0.543 4.343 1.00 83.06 74 ALA A O 1
ATOM 533 N N . ASP A 1 75 ? -14.183 0.709 5.740 1.00 78.56 75 ASP A N 1
ATOM 534 C CA . ASP A 1 75 ? -14.825 1.855 5.074 1.00 78.56 75 ASP A CA 1
ATOM 535 C C . ASP A 1 75 ? -14.306 3.223 5.563 1.00 78.56 75 ASP A C 1
ATOM 537 O O . ASP A 1 75 ? -14.758 4.282 5.113 1.00 78.56 75 ASP A O 1
ATOM 541 N N . VAL A 1 76 ? -13.359 3.235 6.508 1.00 79.56 76 VAL A N 1
ATOM 542 C CA . VAL A 1 76 ? -12.809 4.468 7.080 1.00 79.56 76 VAL A CA 1
ATOM 543 C C . VAL A 1 76 ? -11.798 5.087 6.121 1.00 79.56 76 VAL A C 1
ATOM 545 O O . VAL A 1 76 ? -10.834 4.457 5.689 1.00 79.56 76 VAL A O 1
ATOM 548 N N . GLN A 1 77 ? -11.975 6.376 5.829 1.00 73.56 77 GLN A N 1
ATOM 549 C CA . GLN A 1 77 ? -11.038 7.114 4.986 1.00 73.56 77 GLN A CA 1
ATOM 550 C C . GLN A 1 77 ? -9.654 7.209 5.644 1.00 73.56 77 GLN A C 1
ATOM 552 O O . GLN A 1 77 ? -9.542 7.459 6.840 1.00 73.56 77 GLN A O 1
ATOM 557 N N . ARG A 1 78 ? -8.587 7.120 4.841 1.00 71.94 78 ARG A N 1
ATOM 558 C CA . ARG A 1 78 ? -7.186 7.162 5.304 1.00 71.94 78 ARG A CA 1
ATOM 559 C C . ARG A 1 78 ? -6.837 8.355 6.209 1.00 71.94 78 ARG A C 1
ATOM 561 O O . ARG A 1 78 ? -6.011 8.227 7.103 1.00 71.94 78 ARG A O 1
ATOM 568 N N . ALA A 1 79 ? -7.434 9.524 5.986 1.00 70.94 79 ALA A N 1
ATOM 569 C CA . ALA A 1 79 ? -7.157 10.715 6.795 1.00 70.94 79 ALA A CA 1
ATOM 570 C C . ALA A 1 79 ? -7.909 10.734 8.142 1.00 70.94 79 ALA A C 1
ATOM 572 O O . ALA A 1 79 ? -7.729 11.661 8.931 1.00 70.94 79 ALA A O 1
ATOM 573 N N . SER A 1 80 ? -8.769 9.746 8.399 1.00 80.75 80 SER A N 1
ATOM 574 C CA . SER A 1 80 ? -9.662 9.705 9.553 1.00 80.75 80 SER A CA 1
ATOM 575 C C . SER A 1 80 ? -9.267 8.600 10.540 1.00 80.75 80 SER A C 1
ATOM 577 O O . SER A 1 80 ? -8.811 7.525 10.132 1.00 80.75 80 SER A O 1
ATOM 579 N N . PRO A 1 81 ? -9.446 8.833 11.854 1.00 91.69 81 PRO A N 1
ATOM 580 C CA . PRO A 1 81 ? -9.365 7.756 12.831 1.00 91.69 81 PRO A CA 1
ATOM 581 C C . PRO A 1 81 ? -10.486 6.744 12.578 1.00 91.69 81 PRO A C 1
ATOM 583 O O . PRO A 1 81 ? -11.568 7.119 12.118 1.00 91.69 81 PRO A O 1
ATOM 586 N N . CYS A 1 82 ? -10.247 5.474 12.900 1.00 95.81 82 CYS A N 1
ATOM 587 C CA . CYS A 1 82 ? -11.333 4.503 12.895 1.00 95.81 82 CYS A CA 1
ATOM 588 C C . CYS A 1 82 ? -12.119 4.595 14.200 1.00 95.81 82 CYS A C 1
ATOM 590 O O . CYS A 1 82 ? -11.569 4.333 15.266 1.00 95.81 82 CYS A O 1
ATOM 592 N N . VAL A 1 83 ? -13.399 4.944 14.112 1.00 97.06 83 VAL A N 1
ATOM 593 C CA . VAL A 1 83 ? -14.302 5.017 15.263 1.00 97.06 83 VAL A CA 1
ATOM 594 C C . VAL A 1 83 ? -15.210 3.792 15.256 1.00 97.06 83 VAL A C 1
ATOM 596 O O . VAL A 1 83 ? -15.948 3.572 14.299 1.00 97.06 83 VAL A O 1
ATOM 599 N N . LEU A 1 84 ? -15.151 3.001 16.325 1.00 96.06 84 LEU A N 1
ATOM 600 C CA . LEU A 1 84 ? -15.913 1.768 16.503 1.00 96.06 84 LEU A CA 1
ATOM 601 C C . LEU A 1 84 ? -16.821 1.877 17.720 1.00 96.06 84 LEU A C 1
ATOM 603 O O . LEU A 1 84 ? -16.389 2.323 18.778 1.00 96.06 84 LEU A O 1
ATOM 607 N N . THR A 1 85 ? -18.045 1.370 17.620 1.00 97.31 85 THR A N 1
ATOM 608 C CA . THR A 1 85 ? -18.840 1.033 18.804 1.00 97.31 85 THR A CA 1
ATOM 609 C C . THR A 1 85 ? -18.566 -0.419 19.180 1.00 97.31 85 THR A C 1
ATOM 611 O O . THR A 1 85 ? -18.694 -1.320 18.353 1.00 97.31 85 THR A O 1
ATOM 614 N N . MET A 1 86 ? -18.175 -0.657 20.430 1.00 97.50 86 MET A N 1
ATOM 615 C CA . MET A 1 86 ? -17.902 -1.994 20.953 1.00 97.50 86 MET A CA 1
ATOM 616 C C . MET A 1 86 ? -19.215 -2.690 21.311 1.00 97.50 86 MET A C 1
ATOM 618 O O . MET A 1 86 ? -19.649 -2.655 22.456 1.00 97.50 86 MET A O 1
ATOM 622 N N . ASP A 1 87 ? -19.849 -3.301 20.318 1.00 96.56 87 ASP A N 1
ATOM 623 C CA . ASP A 1 87 ? -21.108 -4.061 20.408 1.00 96.56 87 ASP A CA 1
ATOM 624 C C . ASP A 1 87 ? -20.919 -5.577 20.189 1.00 96.56 87 ASP A C 1
ATOM 626 O O . ASP A 1 87 ? -21.869 -6.361 20.199 1.00 96.56 87 ASP A O 1
ATOM 630 N N . GLY A 1 88 ? -19.670 -5.990 19.995 1.00 96.25 88 GLY A N 1
ATOM 631 C CA . GLY A 1 88 ? -19.250 -7.350 19.714 1.00 96.25 88 GLY A CA 1
ATOM 632 C C . GLY A 1 88 ? -17.731 -7.431 19.620 1.00 96.25 88 GLY A C 1
ATOM 633 O O . GLY A 1 88 ? -17.028 -6.432 19.793 1.00 96.25 88 GLY A O 1
ATOM 634 N N . TYR A 1 89 ? -17.218 -8.627 19.332 1.00 97.12 89 TYR A N 1
ATOM 635 C CA . TYR A 1 89 ? -15.812 -8.797 18.969 1.00 97.12 89 TYR A CA 1
ATOM 636 C C . TYR A 1 89 ? -15.495 -7.973 17.716 1.00 97.12 89 TYR A C 1
ATOM 638 O O . TYR A 1 89 ? -16.255 -8.032 16.750 1.00 97.12 89 TYR A O 1
ATOM 646 N N . LYS A 1 90 ? -14.387 -7.228 17.750 1.00 97.62 90 LYS A N 1
ATOM 647 C CA . LYS A 1 90 ? -13.918 -6.405 16.633 1.00 97.62 90 LYS A CA 1
ATOM 648 C C . LYS A 1 90 ? -12.486 -6.766 16.262 1.00 97.62 90 LYS A C 1
ATOM 650 O O . LYS A 1 90 ? -11.637 -6.960 17.137 1.00 97.62 90 LYS A O 1
ATOM 655 N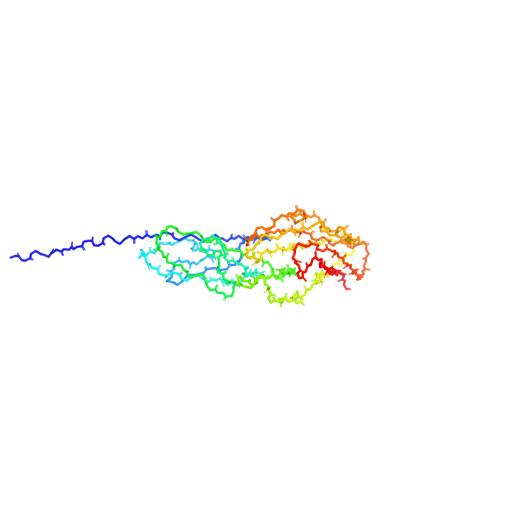 N . GLU A 1 91 ? -12.214 -6.784 14.971 1.00 96.56 91 GLU A N 1
ATOM 656 C CA . GLU A 1 91 ? -10.920 -7.060 14.373 1.00 96.56 91 GLU A CA 1
ATOM 657 C C . GLU A 1 91 ? -10.565 -5.981 13.344 1.00 96.56 91 GLU A C 1
ATOM 659 O O . GLU A 1 91 ? -11.294 -5.723 12.386 1.00 96.56 91 GLU A O 1
ATOM 664 N N . VAL A 1 92 ? -9.405 -5.352 13.545 1.00 95.62 92 VAL A N 1
ATOM 665 C CA . VAL A 1 92 ? -8.929 -4.242 12.716 1.00 95.62 92 VAL A CA 1
ATOM 666 C C . VAL A 1 92 ? -7.502 -4.512 12.254 1.00 95.62 92 VAL A C 1
ATOM 668 O O . VAL A 1 92 ? -6.540 -4.169 12.951 1.00 95.62 92 VAL A O 1
ATOM 671 N N . PRO A 1 93 ? -7.316 -5.129 11.081 1.00 90.44 93 PRO A N 1
ATOM 672 C CA . PRO A 1 93 ? -6.031 -5.111 10.415 1.00 90.44 93 PRO A CA 1
ATOM 673 C C . PRO A 1 93 ? -5.693 -3.688 9.939 1.00 90.44 93 PRO A C 1
ATOM 675 O O . PRO A 1 93 ? -6.567 -2.890 9.596 1.00 90.44 93 PRO A O 1
ATOM 678 N N . VAL A 1 94 ? -4.409 -3.344 9.976 1.00 87.56 94 VAL A N 1
ATOM 679 C CA . VAL A 1 94 ? -3.884 -2.002 9.713 1.00 87.56 94 VAL A CA 1
ATOM 680 C C . VAL A 1 94 ? -2.656 -2.135 8.838 1.00 87.56 94 VAL A C 1
ATOM 682 O O . VAL A 1 94 ? -1.638 -2.685 9.274 1.00 87.56 94 VAL A O 1
ATOM 685 N N . ARG A 1 95 ? -2.735 -1.602 7.619 1.00 82.19 95 ARG A N 1
ATOM 686 C CA . ARG A 1 95 ? -1.644 -1.692 6.649 1.00 82.19 95 ARG A CA 1
ATOM 687 C C . ARG A 1 95 ? -0.668 -0.533 6.771 1.00 82.19 95 ARG A C 1
ATOM 689 O O . ARG A 1 95 ? -1.075 0.626 6.867 1.00 82.19 95 ARG A O 1
ATOM 696 N N . PHE A 1 96 ? 0.619 -0.857 6.699 1.00 80.75 96 PHE A N 1
ATOM 697 C CA . PHE A 1 96 ? 1.722 0.097 6.624 1.00 80.75 96 PHE A CA 1
ATOM 698 C C . PHE A 1 96 ? 2.671 -0.251 5.470 1.00 80.75 96 PHE A C 1
ATOM 700 O O . PHE A 1 96 ? 2.941 -1.426 5.229 1.00 80.75 96 PHE A O 1
ATOM 707 N N . TYR A 1 97 ? 3.232 0.768 4.814 1.00 73.44 97 TYR A N 1
ATOM 708 C CA . TYR A 1 97 ? 4.225 0.617 3.739 1.00 73.44 97 TYR A CA 1
ATOM 709 C C . TYR A 1 97 ? 5.371 1.630 3.888 1.00 73.44 97 TYR A C 1
ATOM 711 O O . TYR A 1 97 ? 5.147 2.702 4.454 1.00 73.44 97 TYR A O 1
ATOM 719 N N . PRO A 1 98 ? 6.579 1.353 3.368 1.00 68.44 98 PRO A N 1
ATOM 720 C CA . PRO A 1 98 ? 7.646 2.351 3.299 1.00 68.44 98 PRO A CA 1
ATOM 721 C C . PRO A 1 98 ? 7.258 3.548 2.396 1.00 68.44 98 PRO A C 1
ATOM 723 O O . PRO A 1 98 ? 6.351 3.420 1.566 1.00 68.44 98 PRO A O 1
ATOM 726 N N . PRO A 1 99 ? 7.872 4.735 2.569 1.00 62.59 99 PRO A N 1
ATOM 727 C CA . PRO A 1 99 ? 7.547 5.975 1.852 1.00 62.59 99 PRO A CA 1
ATOM 728 C C . PRO A 1 99 ? 8.076 6.076 0.399 1.00 62.59 99 PRO A C 1
ATOM 730 O O . PRO A 1 99 ? 8.140 7.179 -0.123 1.00 62.59 99 PRO A O 1
ATOM 733 N N . GLN A 1 100 ? 8.454 4.980 -0.271 1.00 55.19 100 GLN A N 1
ATOM 734 C CA . GLN A 1 100 ? 9.036 4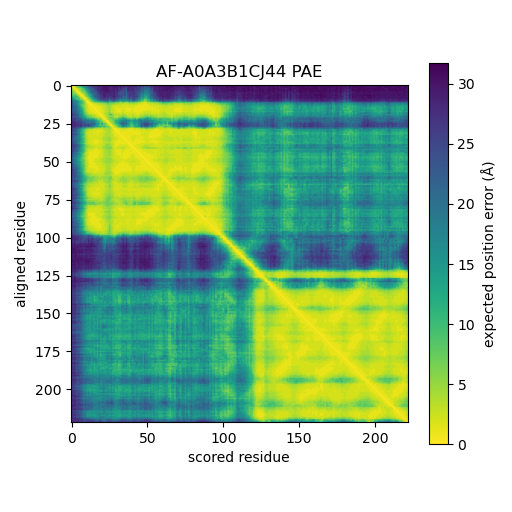.993 -1.637 1.00 55.19 100 GLN A CA 1
ATOM 735 C C . GLN A 1 100 ? 7.982 4.761 -2.749 1.00 55.19 100 GLN A C 1
ATOM 737 O O . GLN A 1 100 ? 6.867 4.359 -2.400 1.00 55.19 100 GLN A O 1
ATOM 742 N N . PRO A 1 101 ? 8.263 5.110 -4.034 1.00 49.88 101 PRO A N 1
ATOM 743 C CA . PRO A 1 101 ? 7.304 5.757 -4.932 1.00 49.88 101 PRO A CA 1
ATOM 744 C C . PRO A 1 101 ? 6.029 4.936 -5.061 1.00 49.88 101 PRO A C 1
ATOM 746 O O . PRO A 1 101 ? 6.023 3.779 -5.479 1.00 49.88 101 PRO A O 1
ATOM 749 N N . ARG A 1 102 ? 4.929 5.551 -4.632 1.00 52.44 102 ARG A N 1
ATOM 750 C CA . ARG A 1 102 ? 3.618 4.917 -4.625 1.00 52.44 102 ARG A CA 1
ATOM 751 C C . ARG A 1 102 ? 2.843 5.393 -5.831 1.00 52.44 102 ARG A C 1
ATOM 753 O O . ARG A 1 102 ? 2.356 6.522 -5.833 1.00 52.44 102 ARG A O 1
ATOM 760 N N . LEU A 1 103 ? 2.599 4.490 -6.772 1.00 46.34 103 LEU A N 1
ATOM 761 C CA . LEU A 1 103 ? 1.499 4.660 -7.712 1.00 46.34 103 LEU A CA 1
ATOM 762 C C . LEU A 1 103 ? 0.179 4.492 -6.957 1.00 46.34 103 LEU A C 1
ATOM 764 O O . LEU A 1 103 ? -0.413 3.419 -6.901 1.00 46.34 103 LEU A O 1
ATOM 768 N N . THR A 1 104 ? -0.280 5.569 -6.324 1.00 46.84 104 THR A N 1
ATOM 769 C CA . THR A 1 104 ? -1.619 5.601 -5.738 1.00 46.84 104 THR A CA 1
ATOM 770 C C . THR A 1 104 ? -2.611 5.775 -6.879 1.00 46.84 104 THR A C 1
ATOM 772 O O . THR A 1 104 ? -2.937 6.895 -7.261 1.00 46.84 104 THR A O 1
ATOM 775 N N . LEU A 1 105 ? -3.077 4.663 -7.439 1.00 46.31 105 LEU A N 1
ATOM 776 C CA . LEU A 1 105 ? -4.192 4.677 -8.377 1.00 46.31 105 LEU A CA 1
ATOM 777 C C . LEU A 1 105 ? -5.482 5.099 -7.652 1.00 46.31 105 LEU A C 1
ATOM 779 O O . LEU A 1 105 ? -5.727 4.822 -6.474 1.00 46.31 105 LEU A O 1
ATOM 783 N N . LEU A 1 106 ? -6.235 5.903 -8.384 1.00 40.78 106 LEU A N 1
ATOM 784 C CA . LEU A 1 106 ? -7.244 6.853 -7.951 1.00 40.78 106 LEU A CA 1
ATOM 785 C C . LEU A 1 106 ? -8.348 6.316 -7.012 1.00 40.78 106 LEU A C 1
ATOM 787 O O . LEU A 1 106 ? -8.792 5.174 -7.090 1.00 40.78 106 LEU A O 1
ATOM 791 N N . LYS A 1 107 ? -8.873 7.217 -6.168 1.00 39.06 107 LYS A N 1
ATOM 792 C CA . LYS A 1 107 ? -10.141 7.100 -5.426 1.00 39.06 107 LYS A CA 1
ATOM 793 C C . LYS A 1 107 ? -11.324 7.481 -6.317 1.00 39.06 107 LYS A C 1
ATOM 795 O O . LYS A 1 107 ? -11.458 8.652 -6.656 1.00 39.06 107 LYS A O 1
ATOM 800 N N . LEU A 1 108 ? -12.219 6.543 -6.651 1.00 32.06 108 LEU A N 1
ATOM 801 C CA . LEU A 1 108 ? -13.529 6.928 -7.199 1.00 32.06 108 LEU A CA 1
ATOM 802 C C . LEU A 1 108 ? -14.409 7.501 -6.080 1.00 32.06 108 LEU A C 1
ATOM 804 O O . LEU A 1 108 ? -14.447 6.971 -4.967 1.00 32.06 108 LEU A O 1
ATOM 808 N N . ASP A 1 109 ? -15.120 8.587 -6.379 1.00 36.56 109 ASP A N 1
ATOM 809 C CA . ASP A 1 109 ? -16.078 9.195 -5.460 1.00 36.56 109 ASP A CA 1
ATOM 810 C C . ASP A 1 109 ? -17.265 8.233 -5.228 1.00 36.56 109 ASP A C 1
ATOM 812 O O . ASP A 1 109 ? -17.879 7.765 -6.198 1.00 36.56 109 ASP A O 1
ATOM 816 N N . PRO A 1 110 ? -17.612 7.926 -3.963 1.00 34.59 110 PRO A N 1
ATOM 817 C CA . PRO A 1 110 ? -18.624 6.925 -3.638 1.00 34.59 110 PRO A CA 1
ATOM 818 C C . PRO A 1 110 ? -20.070 7.341 -3.970 1.00 34.59 110 PRO A C 1
ATOM 820 O O . PRO A 1 110 ? -20.952 6.482 -3.945 1.00 34.59 110 PRO A O 1
ATOM 823 N N . ILE A 1 111 ? -20.335 8.613 -4.286 1.00 33.69 111 ILE A N 1
ATOM 824 C CA . ILE A 1 111 ? -21.675 9.158 -4.562 1.00 33.69 111 ILE A CA 1
ATOM 825 C C . ILE A 1 111 ? -21.887 9.372 -6.065 1.00 33.69 111 ILE A C 1
ATOM 827 O O . ILE A 1 111 ? -22.983 9.120 -6.569 1.00 33.69 111 ILE A O 1
ATOM 831 N N . THR A 1 112 ? -20.865 9.819 -6.797 1.00 34.31 112 THR A N 1
ATOM 832 C CA . THR A 1 112 ? -21.006 10.193 -8.216 1.00 34.31 112 THR A CA 1
ATOM 833 C C . THR A 1 112 ? -20.508 9.118 -9.185 1.00 34.31 112 THR A C 1
ATOM 835 O O . THR A 1 112 ? -20.916 9.115 -10.347 1.00 34.31 112 THR A O 1
ATOM 838 N N . GLY A 1 113 ? -19.644 8.197 -8.736 1.00 36.47 113 GLY A N 1
ATOM 839 C CA . GLY A 1 113 ? -18.923 7.282 -9.630 1.00 36.47 113 GLY A CA 1
ATOM 840 C C . GLY A 1 113 ? -17.877 7.984 -10.507 1.00 36.47 113 GLY A C 1
ATOM 841 O O . GLY A 1 113 ? -17.376 7.384 -11.453 1.00 36.47 113 GLY A O 1
ATOM 842 N N . ILE A 1 114 ? -17.556 9.243 -10.202 1.00 33.81 114 ILE A N 1
ATOM 843 C CA . ILE A 1 114 ? -16.544 10.066 -10.865 1.00 33.81 114 ILE A CA 1
ATOM 844 C C . ILE A 1 114 ? -15.599 10.537 -9.757 1.00 33.81 114 ILE A C 1
ATOM 846 O O . ILE A 1 114 ? -15.974 11.375 -8.942 1.00 33.81 114 ILE A O 1
ATOM 850 N N . GLY A 1 115 ? -14.410 9.941 -9.662 1.00 34.97 115 GLY A N 1
ATOM 851 C CA . GLY A 1 115 ? -13.392 10.380 -8.705 1.00 34.97 115 GLY A CA 1
ATOM 852 C C . GLY A 1 115 ? -12.908 11.787 -9.026 1.00 34.97 115 GLY A C 1
ATOM 853 O O . GLY A 1 115 ? -12.702 12.116 -10.194 1.00 34.97 115 GLY A O 1
ATOM 854 N N . GLU A 1 116 ? -12.698 12.618 -8.003 1.00 32.50 116 GLU A N 1
ATOM 855 C CA . GLU A 1 116 ? -11.787 13.743 -8.191 1.00 32.50 116 GLU A CA 1
ATOM 856 C C . GLU A 1 116 ? -10.407 13.173 -8.541 1.00 32.50 116 GLU A C 1
ATOM 858 O O . GLU A 1 116 ? -9.957 12.256 -7.845 1.00 32.50 116 GLU A O 1
ATOM 863 N N . PRO A 1 117 ? -9.730 13.680 -9.588 1.00 34.38 117 PRO A N 1
ATOM 864 C CA . PRO A 1 117 ? -8.357 13.307 -9.868 1.00 34.38 117 PRO A CA 1
ATOM 865 C C . PRO A 1 117 ? -7.520 13.653 -8.631 1.00 34.38 117 PRO A C 1
ATOM 867 O O . PRO A 1 117 ? -7.246 14.819 -8.369 1.00 34.38 117 PRO A O 1
ATOM 870 N N . VAL A 1 118 ? -7.103 12.653 -7.858 1.00 35.12 118 VAL A N 1
ATOM 871 C CA . VAL A 1 118 ? -5.813 12.711 -7.189 1.00 35.12 118 VAL A CA 1
ATOM 872 C C . VAL A 1 118 ? -4.847 12.450 -8.336 1.00 35.12 118 VAL A C 1
ATOM 874 O O . VAL A 1 118 ? -4.739 11.296 -8.756 1.00 35.12 118 VAL A O 1
ATOM 877 N N . PRO A 1 119 ? -4.238 13.484 -8.951 1.00 35.44 119 PRO A N 1
ATOM 878 C CA . PRO A 1 119 ? -3.146 13.219 -9.864 1.00 35.44 119 PRO A CA 1
ATOM 879 C C . PRO A 1 119 ? -2.170 12.312 -9.123 1.00 35.44 119 PRO A C 1
ATOM 881 O O . PRO A 1 119 ? -1.936 12.501 -7.925 1.00 35.44 119 PRO A O 1
ATOM 884 N N . PHE A 1 120 ? -1.606 11.336 -9.827 1.00 45.84 120 PHE A N 1
ATOM 885 C CA . PHE A 1 120 ? -0.309 10.821 -9.436 1.00 45.84 120 PHE A CA 1
ATOM 886 C C . PHE A 1 120 ? 0.567 12.059 -9.280 1.00 45.84 120 PHE A C 1
ATOM 888 O O . PHE A 1 120 ? 0.923 12.685 -10.274 1.00 45.84 120 PHE A O 1
ATOM 895 N N . SER A 1 121 ? 0.806 12.524 -8.053 1.00 39.81 121 SER A N 1
ATOM 896 C CA . SER A 1 121 ? 1.709 13.658 -7.881 1.00 39.81 121 SER A CA 1
ATOM 897 C C . SER A 1 121 ? 3.098 13.272 -8.389 1.00 39.81 121 SER A C 1
ATOM 899 O O . SER A 1 121 ? 3.852 14.151 -8.782 1.00 39.81 121 SER A O 1
ATOM 901 N N . GLU A 1 122 ? 3.376 11.963 -8.449 1.00 55.56 122 GLU A N 1
ATOM 902 C CA . GLU A 1 122 ? 4.554 11.349 -9.040 1.00 55.56 122 GLU A CA 1
ATOM 903 C C . GLU A 1 122 ? 4.108 10.057 -9.749 1.00 55.56 122 GLU A C 1
ATOM 905 O O . GLU A 1 122 ? 3.795 9.055 -9.110 1.00 55.56 122 GLU A O 1
ATOM 910 N N . ASN A 1 123 ? 4.014 10.100 -11.082 1.00 66.38 123 ASN A N 1
ATOM 911 C CA . ASN A 1 123 ? 3.839 8.913 -11.934 1.00 66.38 123 ASN A CA 1
ATOM 912 C C . ASN A 1 123 ? 5.201 8.292 -12.289 1.00 66.38 123 ASN A C 1
ATOM 914 O O . ASN A 1 123 ? 5.338 7.613 -13.303 1.00 66.38 123 ASN A O 1
ATOM 918 N N . THR A 1 124 ? 6.196 8.593 -11.458 1.00 71.94 124 THR A N 1
ATOM 919 C CA . THR A 1 124 ? 7.607 8.319 -11.662 1.00 71.94 124 THR A CA 1
ATOM 920 C C . THR A 1 124 ? 8.091 7.444 -10.516 1.00 71.94 124 THR A C 1
ATOM 922 O O . THR A 1 124 ? 7.786 7.687 -9.346 1.00 71.94 124 THR A O 1
ATOM 925 N N . ILE A 1 125 ? 8.835 6.405 -10.862 1.00 75.50 125 ILE A N 1
ATOM 926 C CA . ILE A 1 125 ? 9.497 5.496 -9.938 1.00 75.50 125 ILE A CA 1
ATOM 927 C C . ILE A 1 125 ? 10.988 5.779 -10.033 1.00 75.50 125 ILE A C 1
ATOM 929 O O . ILE A 1 125 ? 11.588 5.535 -11.071 1.00 75.50 125 ILE A O 1
ATOM 933 N N . GLU A 1 126 ? 11.582 6.286 -8.957 1.00 78.06 126 GLU A N 1
ATOM 934 C CA . GLU A 1 126 ? 12.984 6.701 -8.955 1.00 78.06 126 GLU A CA 1
ATOM 935 C C . GLU A 1 126 ? 13.866 5.744 -8.138 1.00 78.06 126 GLU A C 1
ATOM 937 O O . GLU A 1 126 ? 13.660 5.549 -6.936 1.00 78.06 126 GLU A O 1
ATOM 942 N N . PHE A 1 127 ? 14.897 5.195 -8.778 1.00 74.19 127 PHE A N 1
ATOM 943 C CA . PHE A 1 127 ? 16.012 4.484 -8.155 1.00 74.19 127 PHE A CA 1
ATOM 944 C C . PHE A 1 127 ? 17.203 5.454 -8.009 1.00 74.19 127 PHE A C 1
ATOM 946 O O . PHE A 1 127 ? 18.135 5.430 -8.806 1.00 74.19 127 PHE A O 1
ATOM 953 N N . THR A 1 128 ? 17.143 6.357 -7.020 1.00 59.41 128 THR A N 1
ATOM 954 C CA . THR A 1 128 ? 18.109 7.470 -6.816 1.00 59.41 128 THR A CA 1
ATOM 955 C C . THR A 1 128 ? 19.229 7.190 -5.812 1.00 59.41 128 THR A C 1
ATOM 957 O O . THR A 1 128 ? 20.017 8.080 -5.496 1.00 59.41 128 THR A O 1
ATOM 960 N N . SER A 1 129 ? 19.306 5.984 -5.249 1.00 57.56 129 SER A N 1
ATOM 961 C CA . SER A 1 129 ? 20.451 5.600 -4.414 1.00 57.56 129 SER A CA 1
ATOM 962 C C . SER A 1 129 ? 21.665 5.321 -5.293 1.00 57.56 129 SER A C 1
ATOM 964 O O . SER A 1 129 ? 21.461 4.672 -6.309 1.00 57.56 129 SER A O 1
ATOM 966 N N . ASP A 1 130 ? 22.867 5.735 -4.860 1.00 56.62 130 ASP A N 1
ATOM 967 C CA . ASP A 1 130 ? 24.179 5.497 -5.495 1.00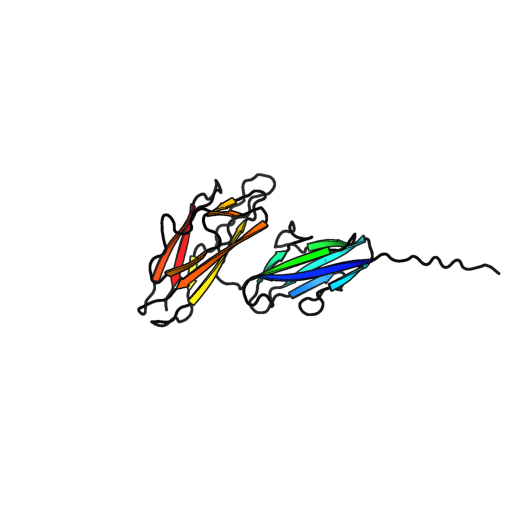 56.62 130 ASP A CA 1
ATOM 968 C C . ASP A 1 130 ? 24.365 4.022 -5.933 1.00 56.62 130 ASP A C 1
ATOM 970 O O . ASP A 1 130 ? 24.971 3.215 -5.224 1.00 56.62 130 ASP A O 1
ATOM 974 N N . MET A 1 131 ? 23.780 3.643 -7.066 1.00 65.44 131 MET A N 1
ATOM 975 C CA . MET A 1 131 ? 23.772 2.291 -7.602 1.00 65.44 131 MET A CA 1
ATOM 976 C C . MET A 1 131 ? 24.943 2.163 -8.554 1.00 65.44 131 MET A C 1
ATOM 978 O O . MET A 1 131 ? 25.099 2.963 -9.473 1.00 65.44 131 MET A O 1
ATOM 982 N N . PHE A 1 132 ? 25.790 1.176 -8.302 1.00 67.69 132 PHE A N 1
ATOM 983 C CA . PHE A 1 132 ? 26.974 0.930 -9.109 1.00 67.69 132 PHE A CA 1
ATOM 984 C C . PHE A 1 132 ? 26.691 -0.128 -10.177 1.00 67.69 132 PHE A C 1
ATOM 986 O O . PHE A 1 132 ? 25.776 -0.943 -10.033 1.00 67.69 132 PHE A O 1
ATOM 993 N N . GLU A 1 133 ? 27.500 -0.123 -11.237 1.00 77.12 133 GLU A N 1
ATOM 994 C CA . GLU A 1 133 ? 27.563 -1.197 -12.233 1.00 77.12 133 GLU A CA 1
ATOM 995 C C . GLU A 1 133 ? 27.470 -2.594 -11.584 1.00 77.12 133 GLU A C 1
ATOM 997 O O . GLU A 1 133 ? 28.286 -2.965 -10.734 1.00 77.12 133 GLU A O 1
ATOM 1002 N N . GLY A 1 134 ? 26.482 -3.387 -12.008 1.00 74.12 134 GLY A N 1
ATOM 1003 C CA . GLY A 1 134 ? 26.308 -4.771 -11.562 1.00 74.12 134 GLY A CA 1
ATOM 1004 C C . GLY A 1 134 ? 25.563 -4.959 -10.236 1.00 74.12 134 GLY A C 1
ATOM 1005 O O . GLY A 1 134 ? 25.321 -6.109 -9.858 1.00 74.12 134 GLY A O 1
ATOM 1006 N N . ASP A 1 135 ? 25.161 -3.880 -9.559 1.00 82.06 135 ASP A N 1
ATOM 1007 C CA . ASP A 1 135 ? 24.220 -3.944 -8.439 1.00 82.06 135 ASP A CA 1
ATOM 1008 C C . ASP A 1 135 ? 22.767 -3.955 -8.938 1.00 82.06 135 ASP A C 1
ATOM 1010 O O . ASP A 1 135 ? 22.436 -3.418 -9.993 1.00 82.06 135 ASP A O 1
ATOM 1014 N N . CYS A 1 136 ? 21.875 -4.554 -8.148 1.00 84.06 136 CYS A N 1
ATOM 1015 C CA . CYS A 1 136 ? 20.443 -4.590 -8.424 1.00 84.06 136 CYS A CA 1
ATOM 1016 C C . CYS A 1 136 ? 19.658 -4.030 -7.242 1.00 84.06 136 CYS A C 1
ATOM 1018 O O . CYS A 1 136 ? 19.931 -4.365 -6.085 1.00 84.06 136 CYS A O 1
ATOM 1020 N N . ALA A 1 137 ? 18.633 -3.237 -7.534 1.00 79.81 137 ALA A N 1
ATOM 1021 C CA . ALA A 1 137 ? 17.664 -2.775 -6.553 1.00 79.81 137 ALA A CA 1
ATOM 1022 C C . ALA A 1 137 ? 16.255 -3.169 -6.982 1.00 79.81 137 ALA A C 1
ATOM 1024 O O . ALA A 1 137 ? 15.941 -3.238 -8.166 1.00 79.81 137 ALA A O 1
ATOM 1025 N N . THR A 1 138 ? 15.388 -3.402 -6.000 1.00 75.25 138 THR A N 1
ATOM 1026 C CA . THR A 1 138 ? 13.977 -3.698 -6.243 1.00 75.25 138 THR A CA 1
ATOM 1027 C C . THR A 1 138 ? 13.098 -2.766 -5.431 1.00 75.25 138 THR A C 1
ATOM 1029 O O . THR A 1 138 ? 13.407 -2.435 -4.285 1.00 75.25 138 THR A O 1
ATOM 1032 N N . THR A 1 139 ? 11.977 -2.365 -6.018 1.00 69.44 139 THR A N 1
ATOM 1033 C CA . THR A 1 139 ? 10.916 -1.628 -5.334 1.00 69.44 139 THR A CA 1
ATOM 1034 C C . THR A 1 139 ? 9.583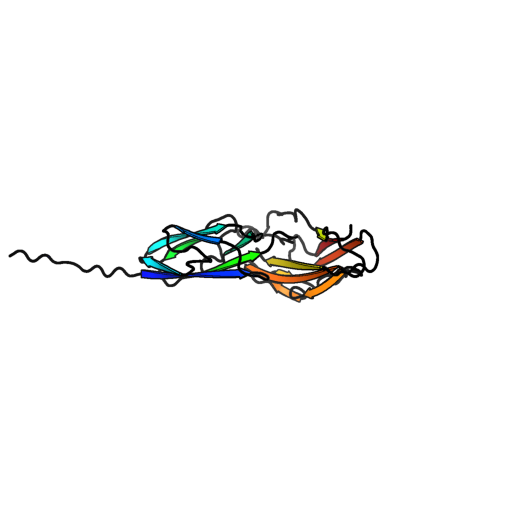 -2.329 -5.541 1.00 69.44 139 THR A C 1
ATOM 1036 O O . THR A 1 139 ? 9.343 -2.940 -6.582 1.00 69.44 139 THR A O 1
ATOM 1039 N N . THR A 1 140 ? 8.715 -2.276 -4.532 1.00 69.19 140 THR A N 1
ATOM 1040 C CA . THR A 1 140 ? 7.361 -2.836 -4.615 1.00 69.19 140 THR A CA 1
ATOM 1041 C C . THR A 1 140 ? 6.365 -1.714 -4.837 1.00 69.19 140 THR A C 1
ATOM 1043 O O . THR A 1 140 ? 6.221 -0.823 -4.001 1.00 69.19 140 THR A O 1
ATOM 1046 N N . ILE A 1 141 ? 5.638 -1.807 -5.940 1.00 74.50 141 ILE A N 1
ATOM 1047 C CA . ILE A 1 141 ? 4.558 -0.909 -6.310 1.00 74.50 141 ILE A CA 1
ATOM 1048 C C . ILE A 1 141 ? 3.237 -1.567 -5.928 1.00 74.50 141 ILE A C 1
ATOM 1050 O O . ILE A 1 141 ? 3.025 -2.754 -6.173 1.00 74.50 141 ILE A O 1
ATOM 1054 N N . ILE A 1 142 ? 2.352 -0.798 -5.298 1.00 70.31 142 ILE A N 1
ATOM 1055 C CA . ILE A 1 142 ? 1.041 -1.270 -4.848 1.00 70.31 142 ILE A CA 1
ATOM 1056 C C . ILE A 1 142 ? -0.024 -0.526 -5.627 1.00 70.31 142 ILE A C 1
ATOM 1058 O O . ILE A 1 142 ? -0.143 0.693 -5.506 1.00 70.31 142 ILE A O 1
ATOM 1062 N N . LEU A 1 143 ? -0.826 -1.278 -6.369 1.00 76.44 143 LEU A N 1
ATOM 1063 C CA . LEU A 1 143 ? -2.022 -0.778 -7.015 1.00 76.44 143 LEU A CA 1
ATOM 1064 C C . LEU A 1 143 ? -3.217 -1.083 -6.106 1.00 76.44 143 LEU A C 1
ATOM 1066 O O . LEU A 1 143 ? -3.537 -2.238 -5.833 1.00 76.44 143 LEU A O 1
ATOM 1070 N N . HIS A 1 144 ? -3.861 -0.028 -5.610 1.00 71.88 144 HIS A N 1
ATOM 1071 C CA . HIS A 1 144 ? -4.997 -0.127 -4.701 1.00 71.88 144 HIS A CA 1
ATOM 1072 C C . HIS A 1 144 ? -6.275 0.391 -5.348 1.00 71.88 144 HIS A C 1
ATOM 1074 O O . HIS A 1 144 ? -6.331 1.529 -5.816 1.00 71.88 144 HIS A O 1
ATOM 1080 N N . ASN A 1 145 ? -7.327 -0.422 -5.306 1.00 73.06 145 ASN A N 1
ATOM 1081 C CA . ASN A 1 145 ? -8.643 -0.005 -5.747 1.00 73.06 145 ASN A CA 1
ATOM 1082 C C . ASN A 1 145 ? -9.407 0.684 -4.607 1.00 73.06 145 ASN A C 1
ATOM 1084 O O . ASN A 1 145 ? -10.040 0.051 -3.758 1.00 73.06 145 ASN A O 1
ATOM 1088 N N . ASN A 1 146 ? -9.398 2.013 -4.640 1.00 68.81 146 ASN A N 1
ATOM 1089 C CA . ASN A 1 146 ? -10.175 2.851 -3.730 1.00 68.81 146 ASN A CA 1
ATOM 1090 C C . ASN A 1 146 ? -11.641 3.039 -4.166 1.00 68.81 146 ASN A C 1
ATOM 1092 O O . ASN A 1 146 ? -12.405 3.706 -3.465 1.00 68.81 146 ASN A O 1
ATOM 1096 N N . SER A 1 147 ? -12.040 2.522 -5.328 1.00 66.00 147 SER A N 1
ATOM 1097 C CA . SER A 1 147 ? -13.388 2.709 -5.857 1.00 66.00 147 SER A CA 1
ATOM 1098 C C . SER A 1 147 ? -14.404 1.756 -5.257 1.00 66.00 147 SER A C 1
ATOM 1100 O O . SER A 1 147 ? -14.111 0.584 -5.068 1.00 66.00 147 SER A O 1
ATOM 1102 N N . ASN A 1 148 ? -15.648 2.203 -5.076 1.00 69.38 148 ASN A N 1
ATOM 1103 C CA . ASN A 1 148 ? -16.761 1.354 -4.623 1.00 69.38 148 ASN A CA 1
ATOM 1104 C C . ASN A 1 148 ? -17.223 0.291 -5.648 1.00 69.38 148 ASN A C 1
ATOM 1106 O O . ASN A 1 148 ? -18.316 -0.264 -5.518 1.00 69.38 148 ASN A O 1
ATOM 1110 N N . ARG A 1 149 ? -16.425 0.025 -6.686 1.00 76.06 149 ARG A N 1
ATOM 1111 C CA . ARG A 1 149 ? -16.669 -0.962 -7.740 1.00 76.06 149 ARG A CA 1
ATOM 1112 C C . ARG A 1 149 ? -15.419 -1.802 -7.943 1.00 76.06 149 ARG A C 1
ATOM 1114 O O . ARG A 1 149 ? -14.356 -1.484 -7.427 1.00 76.06 149 ARG A O 1
ATOM 1121 N N . SER A 1 150 ? -15.548 -2.896 -8.680 1.00 84.44 150 SER A N 1
ATOM 1122 C CA . SER A 1 150 ? -14.374 -3.622 -9.145 1.00 84.44 150 SER A CA 1
ATOM 1123 C C . SER A 1 150 ? -13.647 -2.834 -10.237 1.00 84.44 150 SER A C 1
ATOM 1125 O O . SER A 1 150 ? -14.289 -2.148 -11.036 1.00 84.44 150 SER A O 1
ATOM 1127 N N . LEU A 1 151 ? -12.325 -2.962 -10.269 1.00 85.38 151 LEU A N 1
ATOM 1128 C CA . LEU A 1 151 ? -11.447 -2.423 -11.300 1.00 85.38 151 LEU A CA 1
ATOM 1129 C C . LEU A 1 151 ? -10.711 -3.597 -11.944 1.00 85.38 151 LEU A C 1
ATOM 1131 O O . LEU A 1 151 ? -10.008 -4.324 -11.243 1.00 85.38 151 LEU A O 1
ATOM 1135 N N . ASP A 1 152 ? -10.878 -3.786 -13.248 1.00 90.44 152 ASP A N 1
ATOM 1136 C CA . ASP A 1 152 ? -10.101 -4.777 -13.986 1.00 90.44 152 ASP A CA 1
ATOM 1137 C C . ASP A 1 152 ? -8.769 -4.147 -14.397 1.00 90.44 152 ASP A C 1
ATOM 1139 O O . ASP A 1 152 ? -8.733 -3.028 -14.916 1.00 90.44 152 ASP A O 1
ATOM 1143 N N . VAL A 1 153 ? -7.679 -4.858 -14.140 1.00 91.25 153 VAL A N 1
ATOM 1144 C CA . VAL A 1 153 ? -6.314 -4.472 -14.499 1.00 91.25 153 VAL A CA 1
ATOM 1145 C C . VAL A 1 153 ? -5.903 -5.325 -15.693 1.00 91.25 153 VAL A C 1
ATOM 1147 O O . VAL A 1 153 ? -6.052 -6.546 -15.665 1.00 91.25 153 VAL A O 1
ATOM 1150 N N . GLY A 1 154 ? -5.445 -4.686 -16.769 1.00 93.19 154 GLY A N 1
ATOM 1151 C CA . GLY A 1 154 ? -4.913 -5.404 -17.927 1.00 93.19 154 GLY A CA 1
ATOM 1152 C C . GLY A 1 154 ? -3.484 -5.890 -17.680 1.00 93.19 154 GLY A C 1
ATOM 1153 O O . GLY A 1 154 ? -2.964 -5.796 -16.572 1.00 93.19 154 GLY A O 1
ATOM 1154 N N . THR A 1 155 ? -2.829 -6.399 -18.717 1.00 96.12 155 THR A N 1
ATOM 1155 C CA . THR A 1 155 ? -1.426 -6.815 -18.624 1.00 96.12 155 THR A CA 1
ATOM 1156 C C . THR A 1 155 ? -0.510 -5.598 -18.428 1.00 96.12 155 THR A C 1
ATOM 1158 O O . THR A 1 155 ? -0.481 -4.707 -19.278 1.00 96.12 155 THR A O 1
ATOM 1161 N N . MET A 1 156 ? 0.234 -5.558 -17.322 1.00 92.44 156 MET A N 1
ATOM 1162 C CA . MET A 1 156 ? 1.200 -4.502 -17.000 1.00 92.44 156 MET A CA 1
ATOM 1163 C C . MET A 1 156 ? 2.381 -4.560 -17.974 1.00 92.44 156 MET A C 1
ATOM 1165 O O . MET A 1 156 ? 2.969 -5.624 -18.174 1.00 92.44 156 MET A O 1
ATOM 1169 N N . GLY A 1 157 ? 2.723 -3.429 -18.592 1.00 92.56 157 GLY A N 1
ATOM 1170 C CA . GLY A 1 157 ? 3.730 -3.368 -19.652 1.00 92.56 157 GLY A CA 1
ATOM 1171 C C . GLY A 1 157 ? 3.338 -4.158 -20.909 1.00 92.56 157 GLY A C 1
ATOM 1172 O O . GLY A 1 157 ? 4.201 -4.658 -21.625 1.00 92.56 157 GLY A O 1
ATOM 1173 N N . GLY A 1 158 ? 2.040 -4.381 -21.145 1.00 94.38 158 GLY A N 1
ATOM 1174 C CA . GLY A 1 158 ? 1.564 -5.203 -22.255 1.00 94.38 158 GLY A CA 1
ATOM 1175 C C . GLY A 1 158 ? 1.771 -4.555 -23.627 1.00 94.38 158 GLY A C 1
ATOM 1176 O O . GLY A 1 158 ? 2.091 -5.253 -24.594 1.00 94.38 158 GLY A O 1
ATOM 1177 N N . LEU A 1 159 ? 1.572 -3.238 -23.731 1.00 93.75 159 LEU A N 1
ATOM 1178 C CA . LEU A 1 159 ? 1.789 -2.476 -24.968 1.00 93.75 159 LEU A CA 1
ATOM 1179 C C . LEU A 1 159 ? 3.135 -1.745 -24.976 1.00 93.75 159 LEU A C 1
ATOM 1181 O O . LEU A 1 159 ? 3.691 -1.537 -26.054 1.00 93.75 159 LEU A O 1
ATOM 1185 N N . ASP A 1 160 ? 3.625 -1.376 -23.798 1.00 94.56 160 ASP A N 1
ATOM 1186 C CA . ASP A 1 160 ? 4.880 -0.676 -23.538 1.00 94.56 160 ASP A CA 1
ATOM 1187 C C . ASP A 1 160 ? 5.626 -1.433 -22.421 1.00 94.56 160 ASP A C 1
ATOM 1189 O O . ASP A 1 160 ? 5.490 -1.094 -21.244 1.00 94.56 160 ASP A O 1
ATOM 1193 N N . PRO A 1 161 ? 6.299 -2.555 -22.739 1.00 96.62 161 PRO A N 1
ATOM 1194 C CA . PRO A 1 161 ? 7.035 -3.331 -21.747 1.00 96.62 161 PRO A CA 1
ATOM 1195 C C . PRO A 1 161 ? 8.305 -2.602 -21.311 1.00 96.62 161 PRO A C 1
ATOM 1197 O O . PRO A 1 161 ? 9.007 -2.051 -22.152 1.00 96.62 161 PRO A O 1
ATOM 1200 N N . LEU A 1 162 ? 8.652 -2.717 -20.024 1.00 94.75 162 LEU A N 1
ATOM 1201 C CA . LEU A 1 162 ? 9.952 -2.255 -19.531 1.00 94.75 162 LEU A CA 1
ATOM 1202 C C . LEU A 1 162 ? 11.099 -2.949 -20.273 1.00 94.75 162 LEU A C 1
ATOM 1204 O O . LEU A 1 162 ? 11.116 -4.180 -20.415 1.00 94.75 162 LEU A O 1
ATOM 1208 N N . GLU A 1 163 ? 12.087 -2.160 -20.672 1.00 95.19 163 GLU A N 1
ATOM 1209 C CA . GLU A 1 163 ? 13.342 -2.624 -21.236 1.00 95.19 163 GLU A CA 1
ATOM 1210 C C . GLU A 1 163 ? 14.466 -2.616 -20.189 1.00 95.19 163 GLU A C 1
ATOM 1212 O O . GLU A 1 163 ? 14.498 -1.834 -19.235 1.00 95.19 163 GLU A O 1
ATOM 1217 N N . SER A 1 164 ? 15.447 -3.501 -20.393 1.00 93.00 164 SER A N 1
ATOM 1218 C CA . SER A 1 164 ? 16.670 -3.531 -19.587 1.00 93.00 164 SER A CA 1
ATOM 1219 C C . SER A 1 164 ? 17.308 -2.135 -19.544 1.00 93.00 164 SER A C 1
ATOM 1221 O O . SER A 1 164 ? 17.503 -1.535 -20.603 1.00 93.00 164 SER A O 1
ATOM 1223 N N . PRO A 1 165 ? 17.730 -1.637 -18.369 1.00 93.25 165 PRO A N 1
ATOM 1224 C CA . PRO A 1 165 ? 17.994 -2.378 -17.128 1.00 93.25 165 PRO A CA 1
ATOM 1225 C C . PRO A 1 165 ? 16.808 -2.526 -16.166 1.00 93.25 165 PRO A C 1
ATOM 1227 O O . PRO A 1 165 ? 17.010 -3.013 -15.052 1.00 93.25 165 PRO A O 1
ATOM 1230 N N . PHE A 1 166 ? 15.603 -2.109 -16.554 1.00 93.06 166 PHE A N 1
ATOM 1231 C CA . PHE A 1 166 ? 14.407 -2.269 -15.735 1.00 93.06 166 PHE A CA 1
ATOM 1232 C C . PHE A 1 166 ? 13.677 -3.574 -16.064 1.00 93.06 166 PHE A C 1
ATOM 1234 O O . PHE A 1 166 ? 13.686 -4.049 -17.199 1.00 93.06 166 PHE A O 1
ATOM 1241 N N . ALA A 1 167 ? 13.028 -4.170 -15.067 1.00 95.19 167 ALA A N 1
ATOM 1242 C CA . ALA A 1 167 ? 12.207 -5.358 -15.268 1.00 95.19 167 ALA A CA 1
ATOM 1243 C C . ALA A 1 167 ? 11.071 -5.444 -14.247 1.00 95.19 167 ALA A C 1
ATOM 1245 O O . ALA A 1 167 ? 11.259 -5.155 -13.066 1.00 95.19 167 ALA A O 1
ATOM 1246 N N . ILE A 1 168 ? 9.902 -5.923 -14.678 1.00 91.25 168 ILE A N 1
ATOM 1247 C CA . ILE A 1 168 ? 8.855 -6.386 -13.760 1.00 91.25 168 ILE A CA 1
ATOM 1248 C C . ILE A 1 168 ? 9.207 -7.821 -13.352 1.00 91.25 168 ILE A C 1
ATOM 1250 O O . ILE A 1 168 ? 9.207 -8.724 -14.189 1.00 91.25 168 ILE A O 1
ATOM 1254 N N . THR A 1 169 ? 9.538 -8.040 -12.080 1.00 91.06 169 THR A N 1
ATOM 1255 C CA . THR A 1 169 ? 10.054 -9.335 -11.584 1.00 91.06 169 THR A CA 1
ATOM 1256 C C . THR A 1 169 ? 9.054 -10.124 -10.745 1.00 91.06 169 THR A C 1
ATOM 1258 O O . THR A 1 169 ? 9.224 -11.326 -10.540 1.00 91.06 169 THR A O 1
ATOM 1261 N N . ASP A 1 170 ? 7.997 -9.470 -10.274 1.00 86.62 170 ASP A N 1
ATOM 1262 C CA . ASP A 1 170 ? 6.891 -10.067 -9.527 1.00 86.62 170 ASP A CA 1
ATOM 1263 C C . ASP A 1 170 ? 5.634 -9.288 -9.897 1.00 86.62 170 ASP A C 1
ATOM 1265 O O . ASP A 1 170 ? 5.650 -8.060 -9.841 1.00 86.62 170 ASP A O 1
ATOM 1269 N N . ASP A 1 171 ? 4.570 -9.964 -10.309 1.00 92.19 171 ASP A N 1
ATOM 1270 C CA . ASP A 1 171 ? 3.358 -9.305 -10.781 1.00 92.19 171 ASP A CA 1
ATOM 1271 C C . ASP A 1 171 ? 2.124 -10.076 -10.328 1.00 92.19 171 ASP A C 1
ATOM 1273 O O . ASP A 1 171 ? 1.843 -11.189 -10.772 1.00 92.19 171 ASP A O 1
ATOM 1277 N N . THR A 1 172 ? 1.388 -9.456 -9.413 1.00 89.00 172 THR A N 1
ATOM 1278 C CA . THR A 1 172 ? 0.086 -9.944 -8.945 1.00 89.00 172 THR A CA 1
ATOM 1279 C C . THR A 1 172 ? -1.063 -9.067 -9.443 1.00 89.00 172 THR A C 1
ATOM 1281 O O . THR A 1 172 ? -2.200 -9.267 -9.023 1.00 89.00 172 THR A O 1
ATOM 1284 N N . CYS A 1 173 ? -0.766 -8.076 -10.288 1.00 88.06 173 CYS A N 1
ATOM 1285 C CA . CYS A 1 173 ? -1.706 -7.099 -10.820 1.00 88.06 173 CYS A CA 1
ATOM 1286 C C . CYS A 1 173 ? -2.226 -7.473 -12.205 1.00 88.06 173 CYS A C 1
ATOM 1288 O O . CYS A 1 173 ? -3.429 -7.329 -12.434 1.00 88.06 173 CYS A O 1
ATOM 1290 N N . SER A 1 174 ? -1.364 -7.955 -13.105 1.00 95.38 174 SER A N 1
ATOM 1291 C CA . SER A 1 174 ? -1.766 -8.275 -14.480 1.00 95.38 174 SER A CA 1
ATOM 1292 C C . SER A 1 174 ? -2.958 -9.223 -14.544 1.00 95.38 174 SER A C 1
ATOM 1294 O O . SER A 1 174 ? -2.983 -10.262 -13.883 1.00 95.38 174 SER A O 1
ATOM 1296 N N . ASP A 1 175 ? -3.931 -8.864 -15.381 1.00 96.44 175 ASP A N 1
ATOM 1297 C CA . ASP A 1 175 ? -5.125 -9.660 -15.684 1.00 96.44 175 ASP A CA 1
ATOM 1298 C C . ASP A 1 175 ? -5.967 -10.017 -14.443 1.00 96.44 175 ASP A C 1
ATOM 1300 O O . ASP A 1 175 ? -6.645 -11.051 -14.395 1.00 96.44 175 ASP A O 1
ATOM 1304 N N . THR A 1 176 ? -5.935 -9.157 -13.420 1.00 93.62 176 THR A N 1
ATOM 1305 C CA . THR A 1 176 ? -6.715 -9.326 -12.190 1.00 93.62 176 THR A CA 1
ATOM 1306 C C . THR A 1 176 ? -7.896 -8.367 -12.107 1.00 93.62 176 THR A C 1
ATOM 1308 O O . THR A 1 176 ? -7.902 -7.277 -12.675 1.00 93.62 176 THR A O 1
ATOM 1311 N N . THR A 1 177 ? -8.907 -8.768 -11.339 1.00 92.38 177 THR A N 1
ATOM 1312 C CA . THR A 1 177 ? -10.006 -7.889 -10.937 1.00 92.38 177 THR A CA 1
ATOM 1313 C C . THR A 1 177 ? -9.816 -7.495 -9.482 1.00 92.38 177 THR A C 1
ATOM 1315 O O . THR A 1 177 ? -10.003 -8.307 -8.569 1.00 92.38 177 THR A O 1
ATOM 1318 N N . LEU A 1 178 ? -9.503 -6.227 -9.249 1.00 82.81 178 LEU A N 1
ATOM 1319 C CA . LEU A 1 178 ? -9.435 -5.664 -7.911 1.00 82.81 178 LEU A CA 1
ATOM 1320 C C . LEU A 1 178 ? -10.839 -5.338 -7.427 1.00 82.81 178 LEU A C 1
ATOM 1322 O O . LEU A 1 178 ? -11.506 -4.443 -7.940 1.00 82.81 178 LEU A O 1
ATOM 1326 N N . SER A 1 179 ? -11.289 -6.045 -6.398 1.00 84.44 179 SER A N 1
ATOM 1327 C CA . SER A 1 179 ? -12.513 -5.702 -5.670 1.00 84.44 179 SER A CA 1
ATOM 1328 C C . SER A 1 179 ? -12.376 -4.355 -4.945 1.00 84.44 179 SER A C 1
ATOM 1330 O O . SER A 1 179 ? -11.266 -3.841 -4.779 1.00 84.44 179 SER A O 1
ATOM 1332 N N . PHE A 1 180 ? -13.497 -3.790 -4.485 1.00 74.12 180 PHE A N 1
ATOM 1333 C CA . PHE A 1 180 ? -13.479 -2.608 -3.617 1.00 74.12 180 PHE A CA 1
ATOM 1334 C C . PHE A 1 180 ? -12.507 -2.827 -2.462 1.00 74.12 180 PHE A C 1
ATOM 1336 O O . PHE A 1 180 ? -12.552 -3.872 -1.808 1.00 74.12 180 PHE A O 1
ATOM 1343 N N . GLN A 1 181 ? -11.647 -1.838 -2.213 1.00 66.56 181 GLN A N 1
ATOM 1344 C CA . GLN A 1 181 ? -10.717 -1.862 -1.092 1.00 66.56 181 GLN A CA 1
ATOM 1345 C C . GLN A 1 181 ? -9.778 -3.082 -1.123 1.00 66.56 181 GLN A C 1
ATOM 1347 O O . GLN A 1 181 ? -9.478 -3.674 -0.084 1.00 66.56 181 GLN A O 1
ATOM 1352 N N . SER A 1 182 ? -9.308 -3.464 -2.310 1.00 73.69 182 SER A N 1
ATOM 1353 C CA . SER A 1 182 ? -8.296 -4.510 -2.481 1.00 73.69 182 SER A CA 1
ATOM 1354 C C . SER A 1 182 ? -7.048 -3.974 -3.171 1.00 73.69 182 SER A C 1
ATOM 1356 O O . SER A 1 182 ? -7.080 -2.919 -3.811 1.00 73.69 182 SER A O 1
ATOM 1358 N N . ASP A 1 183 ? -5.953 -4.706 -2.993 1.00 73.81 183 ASP A N 1
ATOM 1359 C CA . ASP A 1 183 ? -4.626 -4.346 -3.471 1.00 73.81 183 ASP A CA 1
ATOM 1360 C C . ASP A 1 183 ? -4.114 -5.469 -4.375 1.00 73.81 183 ASP A C 1
ATOM 1362 O O . ASP A 1 183 ? -4.353 -6.648 -4.098 1.00 73.81 183 ASP A O 1
ATOM 1366 N N . CYS A 1 184 ? -3.330 -5.105 -5.379 1.00 78.00 184 CYS A N 1
ATOM 1367 C CA . CYS A 1 184 ? -2.320 -5.981 -5.955 1.00 78.00 184 CYS A CA 1
ATOM 1368 C C . CYS A 1 184 ? -0.954 -5.301 -5.861 1.00 78.00 184 CYS A C 1
ATOM 1370 O O . CYS A 1 184 ? -0.836 -4.095 -5.626 1.00 78.00 184 CYS A O 1
ATOM 1372 N N . THR A 1 185 ? 0.093 -6.094 -6.033 1.00 77.44 185 THR A N 1
ATOM 1373 C CA . THR A 1 185 ? 1.477 -5.634 -6.005 1.00 77.44 185 THR A CA 1
ATOM 1374 C C . THR A 1 185 ? 2.240 -6.070 -7.241 1.00 77.44 185 THR A C 1
ATOM 1376 O O . THR A 1 185 ? 2.050 -7.185 -7.730 1.00 77.44 185 THR A O 1
ATOM 1379 N N . MET A 1 186 ? 3.175 -5.234 -7.666 1.00 82.00 186 MET A N 1
ATOM 1380 C CA . MET A 1 186 ? 4.206 -5.587 -8.633 1.00 82.00 186 MET A CA 1
ATOM 1381 C C . MET A 1 186 ? 5.577 -5.170 -8.096 1.00 82.00 186 MET A C 1
ATOM 1383 O O . MET A 1 186 ? 5.682 -4.183 -7.366 1.00 82.00 186 MET A O 1
ATOM 1387 N N . LYS A 1 187 ? 6.633 -5.906 -8.434 1.00 78.12 187 LYS A N 1
ATOM 1388 C CA . LYS A 1 187 ? 8.013 -5.508 -8.156 1.00 78.12 187 LYS A CA 1
ATOM 1389 C C . LYS A 1 187 ? 8.683 -5.059 -9.432 1.00 78.12 187 LYS A C 1
ATOM 1391 O O . LYS A 1 187 ? 8.658 -5.781 -10.425 1.00 78.12 187 LYS A O 1
ATOM 1396 N N . ILE A 1 188 ? 9.302 -3.890 -9.360 1.00 83.50 188 ILE A N 1
ATOM 1397 C CA . ILE A 1 188 ? 10.186 -3.390 -10.403 1.00 83.50 188 ILE A CA 1
ATOM 1398 C C . ILE A 1 188 ? 11.613 -3.545 -9.903 1.00 83.50 188 ILE A C 1
ATOM 1400 O O . ILE A 1 188 ? 11.942 -3.127 -8.792 1.00 83.50 188 ILE A O 1
ATOM 1404 N N . GLU A 1 189 ? 12.431 -4.185 -10.718 1.00 87.62 189 GLU A N 1
ATOM 1405 C CA . GLU A 1 189 ? 13.865 -4.325 -10.544 1.00 87.62 189 GLU A CA 1
ATOM 1406 C C . GLU A 1 189 ? 14.590 -3.357 -11.476 1.00 87.62 189 GLU A C 1
ATOM 1408 O O . GLU A 1 189 ? 14.138 -3.108 -12.593 1.00 87.62 189 GLU A O 1
ATOM 1413 N N . TYR A 1 190 ? 15.711 -2.826 -11.005 1.00 87.88 190 TYR A N 1
ATOM 1414 C CA . TYR A 1 190 ? 16.670 -2.053 -11.780 1.00 87.88 190 TYR A CA 1
ATOM 1415 C C . TYR A 1 190 ? 18.056 -2.672 -11.565 1.00 87.88 190 TYR A C 1
ATOM 1417 O O . TYR A 1 190 ? 18.516 -2.758 -10.426 1.00 87.88 190 TYR A O 1
ATOM 1425 N N . CYS A 1 191 ? 18.691 -3.132 -12.645 1.00 90.38 191 CYS A N 1
ATOM 1426 C CA . CYS A 1 191 ? 20.009 -3.779 -12.651 1.00 90.38 191 CYS A CA 1
ATOM 1427 C C . CYS A 1 191 ? 20.887 -3.191 -13.775 1.00 90.38 191 CYS A C 1
ATOM 1429 O O . CYS A 1 191 ? 20.984 -3.789 -14.853 1.00 90.38 191 CYS A O 1
ATOM 1431 N N . PRO A 1 192 ? 21.485 -2.000 -13.593 1.00 90.00 192 PRO A N 1
ATOM 1432 C CA . PRO A 1 192 ? 22.312 -1.373 -14.621 1.00 90.00 192 PRO A CA 1
ATOM 1433 C C . PRO A 1 192 ? 23.586 -2.182 -14.907 1.00 90.00 192 PRO A C 1
ATOM 1435 O O . PRO A 1 192 ? 24.328 -2.564 -14.001 1.00 90.00 192 PRO A O 1
ATOM 1438 N N . ALA A 1 193 ? 23.844 -2.430 -16.195 1.00 89.12 193 ALA A N 1
ATOM 1439 C CA . ALA A 1 193 ? 25.055 -3.106 -16.668 1.00 89.12 193 ALA A CA 1
ATOM 1440 C C . ALA A 1 193 ? 26.242 -2.155 -16.878 1.00 89.12 193 ALA A C 1
ATOM 1442 O O . ALA A 1 193 ? 27.362 -2.627 -17.025 1.00 89.12 193 ALA A O 1
ATOM 1443 N N . ASP A 1 194 ? 25.988 -0.847 -16.902 1.00 87.38 194 ASP A N 1
ATOM 1444 C CA . ASP A 1 194 ? 26.981 0.212 -17.037 1.00 87.38 194 ASP A CA 1
ATOM 1445 C C . ASP A 1 194 ? 26.571 1.383 -16.129 1.00 87.38 194 ASP A C 1
ATOM 1447 O O . ASP A 1 194 ? 25.393 1.549 -15.802 1.00 87.38 194 ASP A O 1
ATOM 1451 N N . ASP A 1 195 ? 27.528 2.226 -15.747 1.00 81.94 195 ASP A N 1
ATOM 1452 C CA . ASP A 1 195 ? 27.215 3.477 -15.058 1.00 81.94 195 ASP A CA 1
ATOM 1453 C C . ASP A 1 195 ? 26.472 4.437 -16.007 1.00 81.94 195 ASP A C 1
ATOM 1455 O O . ASP A 1 195 ? 26.920 4.723 -17.122 1.00 81.94 195 ASP A O 1
ATOM 1459 N N . GLY A 1 196 ? 25.354 4.997 -15.552 1.00 81.94 196 GLY A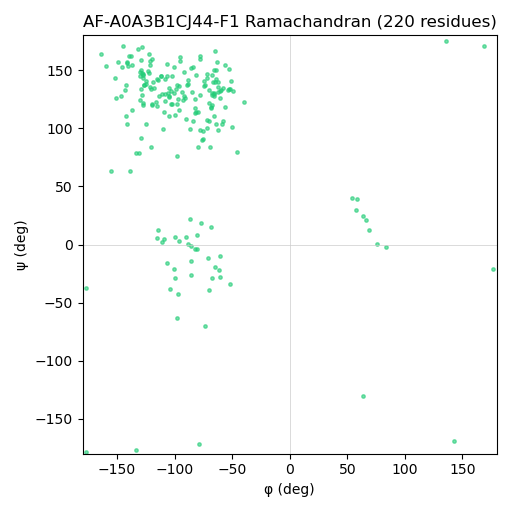 N 1
ATOM 1460 C CA . GLY A 1 196 ? 24.591 5.970 -16.326 1.00 81.94 196 GLY A CA 1
ATOM 1461 C C . GLY A 1 196 ? 23.219 6.257 -15.735 1.00 81.94 196 GLY A C 1
ATOM 1462 O O . GLY A 1 196 ? 22.770 5.583 -14.810 1.00 81.94 196 GLY A O 1
ATOM 1463 N N . SER A 1 197 ? 22.554 7.274 -16.282 1.00 87.06 197 SER A N 1
ATOM 1464 C CA . SER A 1 197 ? 21.145 7.540 -16.001 1.00 87.06 197 SER A CA 1
ATOM 1465 C C . SER A 1 197 ? 20.281 6.828 -17.036 1.00 87.06 197 SER A C 1
ATOM 1467 O O . SER A 1 197 ? 20.467 7.008 -18.241 1.00 87.06 197 SER A O 1
ATOM 1469 N N . TYR A 1 198 ? 19.318 6.056 -16.557 1.00 89.50 198 TYR A N 1
ATOM 1470 C CA . TYR A 1 198 ? 18.353 5.317 -17.350 1.00 89.50 198 TYR A CA 1
ATOM 1471 C C . TYR A 1 198 ? 16.960 5.869 -17.079 1.00 89.50 198 TYR A C 1
ATOM 1473 O O . TYR A 1 198 ? 16.622 6.260 -15.960 1.00 89.50 198 TYR A O 1
ATOM 1481 N N . THR A 1 199 ? 16.149 5.931 -18.124 1.00 91.50 199 THR A N 1
ATOM 1482 C CA . THR A 1 199 ? 14.747 6.330 -18.046 1.00 91.50 199 THR A CA 1
ATOM 1483 C C . THR A 1 199 ? 13.976 5.483 -19.028 1.00 91.50 199 THR A C 1
ATOM 1485 O O . THR A 1 199 ? 14.406 5.338 -20.172 1.00 91.50 199 THR A O 1
ATOM 1488 N N . ASP A 1 200 ? 12.863 4.944 -18.568 1.00 93.75 200 ASP A N 1
ATOM 1489 C CA . ASP A 1 200 ? 11.956 4.150 -19.374 1.00 93.75 200 ASP A CA 1
ATOM 1490 C C . ASP A 1 200 ? 10.512 4.397 -18.935 1.00 93.75 200 ASP A C 1
ATOM 1492 O O . ASP A 1 200 ? 10.260 5.045 -17.911 1.00 93.75 200 ASP A O 1
ATOM 1496 N N . THR A 1 201 ? 9.559 3.889 -19.703 1.00 91.25 201 THR A N 1
ATOM 1497 C CA . THR A 1 201 ? 8.149 3.900 -19.338 1.00 91.25 201 THR A CA 1
ATOM 1498 C C . THR A 1 201 ? 7.522 2.526 -19.475 1.00 91.25 201 THR A C 1
ATOM 1500 O O . THR A 1 201 ? 8.021 1.665 -20.187 1.00 91.25 201 THR A O 1
ATOM 1503 N N . PHE A 1 202 ? 6.406 2.314 -18.780 1.00 91.25 202 PHE A N 1
ATOM 1504 C CA . PHE A 1 202 ? 5.534 1.184 -19.068 1.00 91.25 202 PHE A CA 1
ATOM 1505 C C . PHE A 1 202 ? 4.061 1.545 -18.942 1.00 91.25 202 PHE A C 1
ATOM 1507 O O . PHE A 1 202 ? 3.683 2.482 -18.226 1.00 91.25 202 PHE A O 1
ATOM 1514 N N . ASP A 1 203 ? 3.210 0.783 -19.627 1.00 90.56 203 ASP A N 1
ATOM 1515 C CA . ASP A 1 203 ? 1.768 0.968 -19.577 1.00 90.56 203 ASP A CA 1
ATOM 1516 C C . ASP A 1 203 ? 1.107 0.185 -18.432 1.00 90.56 203 ASP A C 1
ATOM 1518 O O . ASP A 1 203 ? 1.395 -0.976 -18.152 1.00 90.56 203 ASP A O 1
ATOM 1522 N N . CYS A 1 204 ? 0.163 0.844 -17.771 1.00 89.12 204 CYS A N 1
ATOM 1523 C CA . CYS A 1 204 ? -0.684 0.316 -16.714 1.00 89.12 204 CYS A CA 1
ATOM 1524 C C . CYS A 1 204 ? -2.154 0.434 -17.166 1.00 89.12 204 CYS A C 1
ATOM 1526 O O . CYS A 1 204 ? -2.821 1.438 -16.867 1.00 89.12 204 CYS A O 1
ATOM 1528 N N . PRO A 1 205 ? -2.667 -0.536 -17.944 1.00 90.69 205 PRO A N 1
ATOM 1529 C CA . PRO A 1 205 ? -4.046 -0.534 -18.426 1.00 90.69 205 PRO A CA 1
ATOM 1530 C C . PRO A 1 205 ? -5.048 -0.894 -17.319 1.00 90.69 205 PRO A C 1
ATOM 1532 O O . PRO A 1 205 ? -4.853 -1.854 -16.574 1.00 90.69 205 PRO A O 1
ATOM 1535 N N . THR A 1 206 ? -6.162 -0.161 -17.234 1.00 86.25 206 THR A N 1
ATOM 1536 C CA . THR A 1 206 ? -7.258 -0.444 -16.293 1.00 86.25 206 THR A CA 1
ATOM 1537 C C . THR A 1 206 ? -8.632 -0.237 -16.932 1.00 86.25 206 THR A C 1
ATOM 1539 O O . THR A 1 206 ? -8.778 0.450 -17.941 1.00 86.25 206 THR A O 1
ATOM 1542 N N . SER A 1 207 ? -9.682 -0.792 -16.331 1.00 85.56 207 SER A N 1
ATOM 1543 C CA . SER A 1 207 ? -11.063 -0.551 -16.760 1.00 85.56 207 SER A CA 1
ATOM 1544 C C . SER A 1 207 ? -11.656 0.771 -16.251 1.00 85.56 207 SER A C 1
ATOM 1546 O O . SER A 1 207 ? -12.867 0.968 -16.384 1.00 85.56 207 SER A O 1
ATOM 1548 N N . ASP A 1 208 ? -10.867 1.661 -15.631 1.00 79.69 208 ASP A N 1
ATOM 1549 C CA . ASP A 1 208 ? -11.350 2.982 -15.213 1.00 79.69 208 ASP A CA 1
ATOM 1550 C C . ASP A 1 208 ? -11.634 3.834 -16.465 1.00 79.69 208 ASP A C 1
ATOM 1552 O O . ASP A 1 208 ? -10.714 4.134 -17.226 1.00 79.69 208 ASP A O 1
ATOM 1556 N N . PRO A 1 209 ? -12.884 4.268 -16.711 1.00 68.50 209 PRO A N 1
ATOM 1557 C CA . PRO A 1 209 ? -13.217 5.049 -17.901 1.00 68.50 209 PRO A CA 1
ATOM 1558 C C . PRO A 1 209 ?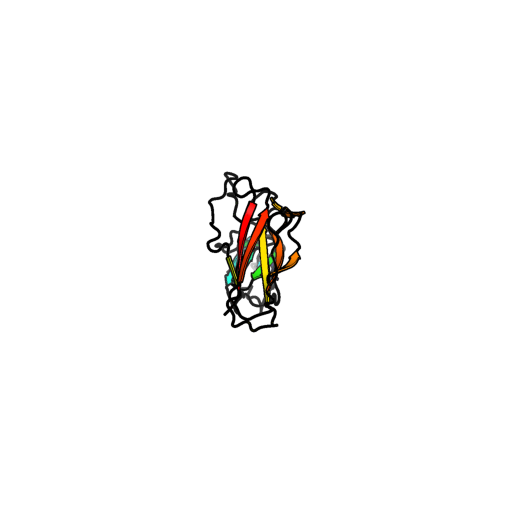 -12.543 6.427 -17.944 1.00 68.50 209 PRO A C 1
ATOM 1560 O O . PRO A 1 209 ? -12.464 7.024 -19.018 1.00 68.50 209 PRO A O 1
ATOM 1563 N N . ASN A 1 210 ? -12.080 6.944 -16.804 1.00 65.62 210 ASN A N 1
ATOM 1564 C CA . ASN A 1 210 ? -11.350 8.207 -16.740 1.00 65.62 210 ASN A CA 1
ATOM 1565 C C . ASN A 1 210 ? -9.847 8.011 -16.989 1.00 65.62 210 ASN A C 1
ATOM 1567 O O . ASN A 1 210 ? -9.191 8.933 -17.469 1.00 65.62 210 ASN A O 1
ATOM 1571 N N . PHE A 1 211 ? -9.322 6.819 -16.687 1.00 69.38 211 PHE A N 1
ATOM 1572 C CA . PHE A 1 211 ? -7.900 6.470 -16.773 1.00 69.38 211 PHE A CA 1
ATOM 1573 C C . PHE A 1 211 ? -7.716 5.054 -17.353 1.00 69.38 211 PHE A C 1
ATOM 1575 O O . PHE A 1 211 ? -7.220 4.155 -16.670 1.00 69.38 211 PHE A O 1
ATOM 1582 N N . PRO A 1 212 ? -8.123 4.829 -18.618 1.00 73.31 212 PRO A N 1
ATOM 1583 C CA . PRO A 1 212 ? -8.163 3.488 -19.201 1.00 73.31 212 PRO A CA 1
ATOM 1584 C C . P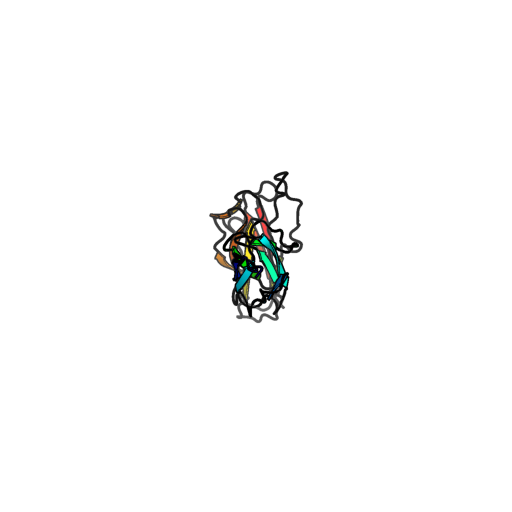RO A 1 212 ? -6.767 2.885 -19.400 1.00 73.31 212 PRO A C 1
ATOM 1586 O O . PRO A 1 212 ? -6.584 1.672 -19.373 1.00 73.31 212 PRO A O 1
ATOM 1589 N N . THR A 1 213 ? -5.748 3.714 -19.612 1.00 83.62 213 THR A N 1
ATOM 1590 C CA . THR A 1 213 ? -4.348 3.283 -19.623 1.00 83.62 213 THR A CA 1
ATOM 1591 C C . THR A 1 213 ? -3.487 4.441 -19.176 1.00 83.62 213 THR A C 1
ATOM 1593 O O . THR A 1 213 ? -3.579 5.533 -19.734 1.00 83.62 213 THR A O 1
ATOM 1596 N N . GLN A 1 214 ? -2.672 4.194 -18.158 1.00 80.19 214 GLN A N 1
ATOM 1597 C CA . GLN A 1 214 ? -1.716 5.159 -17.636 1.00 80.19 214 GLN A CA 1
ATOM 1598 C C . GLN A 1 214 ? -0.308 4.755 -18.048 1.00 80.19 214 GLN A C 1
ATOM 1600 O O . GLN A 1 214 ? -0.002 3.571 -18.088 1.00 80.19 214 GLN A O 1
ATOM 1605 N N . THR A 1 215 ? 0.549 5.735 -18.309 1.00 83.81 215 THR A N 1
ATOM 1606 C CA . THR A 1 215 ? 1.984 5.508 -18.502 1.00 83.81 215 THR A CA 1
ATOM 1607 C C . THR A 1 215 ? 2.711 5.866 -17.216 1.00 83.81 215 THR A C 1
ATOM 1609 O O . THR A 1 215 ? 2.472 6.938 -16.648 1.00 83.81 215 THR A O 1
ATOM 1612 N N . VAL A 1 216 ? 3.567 4.961 -16.761 1.00 84.19 216 VAL A N 1
ATOM 1613 C CA . VAL A 1 216 ? 4.411 5.117 -15.578 1.00 84.19 216 VAL A CA 1
ATOM 1614 C C . VAL A 1 216 ? 5.843 5.289 -16.047 1.00 84.19 216 VAL A C 1
ATOM 1616 O O . VAL A 1 216 ? 6.322 4.487 -16.839 1.00 84.19 216 VAL A O 1
ATOM 1619 N N . GLU A 1 217 ? 6.518 6.318 -15.557 1.00 85.38 217 GLU A N 1
ATOM 1620 C CA . GLU A 1 217 ? 7.939 6.546 -15.800 1.00 85.38 217 GLU A CA 1
ATOM 1621 C C . GLU A 1 217 ? 8.776 5.834 -14.734 1.00 85.38 217 GLU A C 1
ATOM 1623 O O . GLU A 1 217 ? 8.414 5.800 -13.557 1.00 85.38 217 GLU A O 1
ATOM 1628 N N . VAL A 1 218 ? 9.908 5.267 -15.134 1.00 85.88 218 VAL A N 1
ATOM 1629 C CA . VAL A 1 218 ? 10.887 4.657 -14.236 1.00 85.88 218 VAL A CA 1
ATOM 1630 C C . VAL A 1 218 ? 12.247 5.253 -14.553 1.00 85.88 218 VAL A C 1
ATOM 1632 O O . VAL A 1 218 ? 12.667 5.284 -15.707 1.00 85.88 218 VAL A O 1
ATOM 1635 N N . THR A 1 219 ? 12.938 5.747 -13.534 1.00 85.75 219 THR A N 1
ATOM 1636 C CA . THR A 1 219 ? 14.255 6.369 -13.661 1.00 85.75 219 THR A CA 1
ATOM 1637 C C . THR A 1 219 ? 15.228 5.728 -12.677 1.00 85.75 219 THR A C 1
ATOM 1639 O O . THR A 1 219 ? 14.847 5.293 -11.590 1.00 85.75 219 THR A O 1
ATOM 1642 N N . GLY A 1 220 ? 16.501 5.646 -13.050 1.00 81.38 220 GLY A N 1
ATOM 1643 C CA . GLY A 1 220 ? 17.549 5.095 -12.195 1.00 81.38 220 GLY A CA 1
ATOM 1644 C C . GLY A 1 220 ? 18.929 5.558 -12.631 1.00 81.38 220 GLY A C 1
ATOM 1645 O O . GLY A 1 220 ? 19.125 5.890 -13.798 1.00 81.38 220 GLY A O 1
ATOM 1646 N N . GLY A 1 221 ? 19.881 5.610 -11.703 1.00 74.38 221 GLY A N 1
ATOM 1647 C CA . GLY A 1 221 ? 21.259 6.029 -11.980 1.00 74.38 221 GLY A CA 1
ATOM 1648 C C . GLY A 1 221 ? 21.825 6.990 -10.938 1.00 74.38 221 GLY A C 1
ATOM 1649 O O . GLY A 1 221 ? 21.110 7.419 -10.032 1.00 74.38 221 GLY A O 1
ATOM 1650 N N . ASN A 1 222 ? 23.109 7.319 -11.106 1.00 60.72 222 ASN A N 1
ATOM 1651 C CA . ASN A 1 222 ? 23.882 8.231 -10.247 1.00 60.72 222 ASN A CA 1
ATOM 1652 C C . ASN A 1 222 ? 24.055 9.620 -10.864 1.00 60.72 222 ASN A C 1
ATOM 1654 O O . ASN A 1 222 ? 24.103 9.712 -12.114 1.00 60.72 222 ASN A O 1
#

Organism: NCBI:txid652676

Foldseek 3Di:
DDDDPDDPPPFAKEKEFEAQDEDPVRAWKWKAKVVGQDTPPVGRMGIDTQQDKMWMDIDDGDQKDWDAKDWVQLPPDSVGTRIDGGNYYGYIYTYIDGPFQEPADFAQDAPPSRGDDPDSPALEGEAEPAAAAFDKDKDKYKYWANYQAKKFKAAKLPVNADDPPKHFPAWPRHRDIAHHGGMTMIMIMGHHNHADKDKGKGWTAMPSPVPRIDIGMYIYHD

pLDDT: mean 78.44, std 18.22, range [32.06, 98.25]

Secondary structure (DSSP, 8-state):
------------EEEEEEEEEESSSTT--EEEEESS--EETTB-EEEEETTEEEEEEEE-BTTBEEEEE-GGGTTS-TTSPEEEEESS-EEEEEEEE-SS---------TTTS-------S--EEEE-S---TT--EEEEEEEEE-SSS-EEB--TTSSSPPPTTEEEEEESSTT-EE-TTEEEEEEEEE--SSSS-EEEEEEEEBS-TT-SEEEEEEEE--

Sequence (222 aa):
QSGRVTASSGSTSHTLVVYKTGADPAGMGYVYSEPAGISCPGACSATFADGTEVSLYAKNTNGMEFFRWEGDCADVQRASPCVLTMDGYKEVPVRFYPPQPRLTLLKLDPITGIGEPVPFSENTIEFTSDMFEGDCATTTIILHNNSNRSLDVGTMGGLDPLESPFAITDDTCSDTTLSFQSDCTMKIEYCPADDGSYTDTFDCPTSDPNFPTQTVEVTGGN

Radius of gyration: 22.47 Å; Cα contacts (8 Å, |Δi|>4): 527; chains: 1; bounding box: 61×24×84 Å

Nearest PDB structures (foldseek):
  6fvi-assembly1_A  TM=7.258E-01  e=1.139E-05  Homo sapiens
  4lk4-assembly1_A  TM=7.478E-01  e=2.195E-04  Vibrio cholerae 569B
  7som-assembly1_E  TM=4.757E-01  e=1.763E-04  Chlamydomonas reinhardtii
  7sqc-assembly1_M1  TM=4.379E-01  e=8.647E-05  Chlamydomonas reinhardtii
  7n6g-assembly1_3J  TM=3.764E-01  e=1.342E-05  Chlamydomonas reinhardtii

Solvent-accessible surface area (backbone atoms only — not comparable to full-atom values): 12257 Å² total; per-residue (Å²): 136,85,81,82,83,77,79,80,77,77,78,56,65,26,45,42,38,52,42,73,40,57,56,90,77,46,72,50,48,37,36,34,34,44,65,80,52,39,41,27,85,76,33,37,54,34,74,45,47,57,68,39,65,38,37,36,43,76,41,65,29,85,72,22,34,69,59,40,49,26,66,84,30,50,89,44,55,71,94,51,64,40,75,42,69,30,81,47,78,41,47,34,40,33,34,30,39,62,87,63,61,59,51,61,50,55,48,35,34,85,86,77,75,57,40,68,81,56,67,58,90,47,52,50,39,74,45,72,60,88,60,52,60,74,43,74,51,75,48,72,35,50,47,40,33,53,20,88,48,72,41,44,27,39,52,64,25,66,90,36,52,60,57,85,47,37,38,81,78,42,75,62,37,53,72,32,72,34,43,52,78,31,72,31,41,33,28,44,34,42,43,38,85,55,82,52,76,47,76,51,51,28,31,46,33,31,66,42,89,91,53,46,61,41,74,35,39,39,38,36,32,104